Protein 4W7Z (pdb70)

Radius of gyration: 27.33 Å; Cα contacts (8 Å, |Δi|>4): 190; chains: 4; bounding box: 86×66×24 Å

Foldseek 3Di:
DVVVVVVVVVVVVVVVVVVVVVVVVVVVVVVVVVVVVVVVVVVVVVVVVVVVVVVVVCVVDVVD/DDDVVVVVVVVVVVVVVVVVVVVVVVVVVVVVVVVVVVVVVVVVVVVVVVVVVVVVVCVVDVVD/DVVVVVVVVVVVVVVVVVVVVVVVVVVVVVVVVVVVVVVVVVVVVVVVVVVVVCVPPHD/DVVVVVVVVVVVVVVVVVVVVVVVVVVVVVVVVVVVVVVVVVVVVVVVVVVVVCDVVPHD

CATH classification: 1.20.5.110

B-factor: mean 59.15, std 26.99, range [18.54, 167.17]

Solvent-accessible surface area: 15260 Å² total; per-residue (Å²): 113,157,108,107,118,77,73,34,91,58,30,34,128,86,1,63,69,2,17,102,92,5,139,51,23,10,144,115,1,46,80,6,4,49,144,0,41,89,10,0,112,65,0,63,129,9,12,88,121,8,33,161,17,7,82,79,1,34,184,89,21,99,87,2,157,160,88,126,104,45,63,14,114,57,29,25,139,97,0,64,92,6,22,103,101,8,129,55,14,5,124,102,0,26,68,5,0,48,124,0,92,97,10,7,96,76,0,94,98,1,13,82,124,7,37,158,34,4,81,88,3,30,179,92,22,96,84,1,119,105,83,12,115,61,26,38,131,96,1,46,92,12,26,98,103,8,127,75,10,4,141,104,0,17,81,15,0,46,134,0,48,103,28,0,82,82,0,85,108,3,16,75,106,8,29,154,30,1,78,86,3,21,181,91,42,32,174,179,72,95,78,9,119,63,32,41,146,99,1,57,76,6,25,98,110,9,114,64,21,6,136,76,0,25,78,6,2,49,117,0,21,82,20,1,103,92,0,71,123,14,16,60,108,7,23,130,22,0,77,96,4,25,184,88,39,32,178

GO terms:
  GO:0005515 protein binding (F, IPI)
  GO:0001649 osteoblast differentiation (P, HDA)
  GO:0016020 membrane (C, HDA)

InterPro domains:
  IPR008417 B-cell receptor-associated protein 29/31 [PTHR12701] (1-230)
  IPR040463 BAP29/BAP31, transmembrane domain [PF05529] (1-131)
  IPR041672 Bap31/Bap29 cytoplasmic coiled-coil domain [PF18035] (185-239)

Structure (mmCIF, N/CA/C/O backbone):
data_4W7Z
#
_entry.id   4W7Z
#
_cell.length_a   115.900
_cell.length_b   115.900
_cell.length_c   167.240
_cell.angle_alpha   90.00
_cell.angle_beta   90.00
_cell.angle_gamma   90.00
#
_symmetry.space_group_name_H-M   'I 41 2 2'
#
loop_
_entity.id
_entity.type
_entity.pdbx_description
1 polymer 'B-cell receptor-associated protein 29'
2 non-polymer 'SULFATE ION'
3 non-polymer 'ACETATE ION'
4 water water
#
loop_
_atom_site.group_PDB
_atom_site.id
_atom_site.type_symbol
_atom_site.label_atom_id
_atom_site.label_alt_id
_atom_site.label_comp_id
_atom_site.label_asym_id
_atom_site.label_entity_id
_atom_site.label_seq_id
_atom_site.pdbx_PDB_ins_code
_atom_site.Cartn_x
_atom_site.Cartn_y
_atom_site.Cartn_z
_atom_site.occupancy
_atom_site.B_iso_or_equiv
_atom_site.auth_seq_id
_atom_site.auth_comp_id
_atom_site.auth_asym_id
_atom_site.auth_atom_id
_atom_site.pdbx_PDB_model_num
ATOM 1 N N . SER A 1 1 ? 10.984 -59.106 -6.290 1.00 105.41 166 SER A N 1
ATOM 2 C CA . SER A 1 1 ? 10.845 -57.937 -7.145 1.00 100.91 166 SER A CA 1
ATOM 3 C C . SER A 1 1 ? 9.917 -58.230 -8.321 1.00 108.66 166 SER A C 1
ATOM 4 O O . SER A 1 1 ? 9.530 -57.322 -9.064 1.00 100.21 166 SER A O 1
ATOM 7 N N . MET A 1 2 ? 9.562 -59.500 -8.491 1.00 100.89 167 MET A N 1
ATOM 8 C CA . MET A 1 2 ? 8.418 -59.838 -9.326 1.00 98.71 167 MET A CA 1
ATOM 9 C C . MET A 1 2 ? 7.169 -59.272 -8.648 1.00 100.85 167 MET A C 1
ATOM 10 O O . 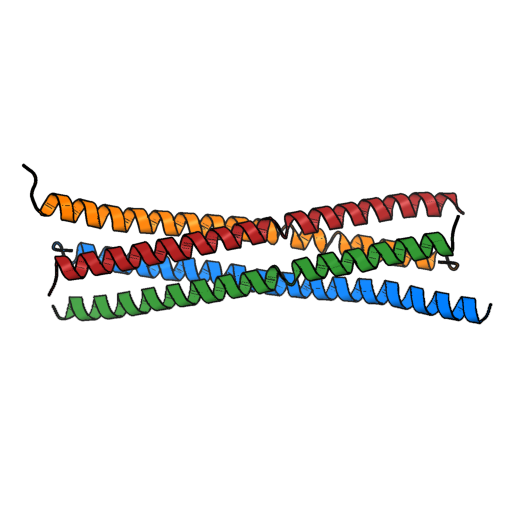MET A 1 2 ? 6.251 -58.769 -9.306 1.00 99.17 167 MET A O 1
ATOM 15 N N . ASP A 1 3 ? 7.152 -59.359 -7.319 1.00 96.46 168 ASP A N 1
ATOM 16 C CA . ASP A 1 3 ? 6.102 -58.756 -6.512 1.00 97.97 168 ASP A CA 1
ATOM 17 C C . ASP A 1 3 ? 6.035 -57.258 -6.763 1.00 88.78 168 ASP A C 1
ATOM 18 O O . ASP A 1 3 ? 4.956 -56.673 -6.780 1.00 85.03 168 ASP A O 1
ATOM 23 N N . GLU A 1 4 ? 7.196 -56.636 -6.934 1.00 89.35 169 GLU A N 1
ATOM 24 C CA . GLU A 1 4 ? 7.258 -55.206 -7.190 1.00 85.64 169 GLU A CA 1
ATOM 25 C C . GLU A 1 4 ? 6.509 -54.861 -8.470 1.00 81.96 169 GLU A C 1
ATOM 26 O O . GLU A 1 4 ? 5.713 -53.930 -8.492 1.00 82.16 169 GLU A O 1
ATOM 32 N N . GLU A 1 5 ? 6.765 -55.628 -9.526 1.00 83.55 170 GLU A N 1
ATOM 33 C CA . GLU A 1 5 ? 6.109 -55.442 -10.814 1.00 85.36 170 GLU A CA 1
ATOM 34 C C . GLU A 1 5 ? 4.615 -55.682 -10.697 1.00 80.92 170 GLU A C 1
ATOM 35 O O . GLU A 1 5 ? 3.809 -55.024 -11.352 1.00 76.10 170 GLU A O 1
ATOM 41 N N . CYS A 1 6 ? 4.273 -56.657 -9.867 1.00 81.04 171 CYS A N 1
ATOM 42 C CA . CYS A 1 6 ? 2.897 -56.988 -9.548 1.00 79.72 171 CYS A CA 1
ATOM 43 C C . CYS A 1 6 ? 2.153 -55.774 -9.005 1.00 75.48 171 CYS A C 1
ATOM 44 O O . CYS A 1 6 ? 1.167 -55.302 -9.593 1.00 72.18 171 CYS A O 1
ATOM 47 N N . VAL A 1 7 ? 2.661 -55.267 -7.887 1.00 75.94 172 VAL A N 1
ATOM 48 C CA . VAL A 1 7 ? 2.088 -54.118 -7.206 1.00 72.67 172 VAL A CA 1
ATOM 49 C C . VAL A 1 7 ? 2.058 -52.885 -8.099 1.00 71.60 172 VAL A C 1
ATOM 50 O O . VAL A 1 7 ? 1.040 -52.205 -8.180 1.00 69.66 172 VAL A O 1
ATOM 54 N N . LEU A 1 8 ? 3.163 -52.607 -8.783 1.00 71.02 173 LEU A N 1
ATOM 55 C CA . LEU A 1 8 ? 3.227 -51.424 -9.631 1.00 70.98 173 LEU A CA 1
ATOM 56 C C . LEU A 1 8 ? 2.203 -51.502 -10.766 1.00 69.98 173 LEU A C 1
ATOM 57 O O . LEU A 1 8 ? 1.512 -50.519 -11.057 1.00 60.95 173 LEU A O 1
ATOM 62 N N . GLU A 1 9 ? 2.091 -52.672 -11.390 1.00 66.41 174 GLU A N 1
ATOM 63 C CA . GLU A 1 9 ? 1.069 -52.885 -12.413 1.00 64.84 174 GLU A CA 1
ATOM 64 C C . GLU A 1 9 ? -0.343 -52.644 -11.861 1.00 62.11 174 GLU A C 1
ATOM 65 O O . GLU A 1 9 ? -1.149 -51.928 -12.473 1.00 63.68 174 GLU A O 1
ATOM 71 N N . ALA A 1 10 ? -0.642 -53.239 -10.708 1.00 63.48 175 ALA A N 1
ATOM 72 C CA . ALA A 1 10 ? -1.946 -53.037 -10.071 1.00 61.91 175 ALA A CA 1
ATOM 73 C C . ALA A 1 10 ? -2.234 -51.560 -9.775 1.00 57.63 175 ALA A C 1
ATOM 74 O O . ALA A 1 10 ? -3.345 -51.072 -10.007 1.00 59.46 175 ALA A O 1
ATOM 76 N N . GLU A 1 11 ? -1.229 -50.851 -9.267 1.00 57.91 176 GLU A N 1
ATOM 77 C CA . GLU A 1 11 ? -1.392 -49.449 -8.884 1.00 55.04 176 GLU A CA 1
ATOM 78 C C . GLU A 1 11 ? -1.634 -48.576 -10.096 1.00 52.25 176 GLU A C 1
ATOM 79 O O . GLU A 1 11 ? -2.494 -47.698 -10.067 1.00 49.48 176 GLU A O 1
ATOM 85 N N . ASN A 1 12 ? -0.871 -48.817 -11.162 1.00 53.48 177 ASN A N 1
ATOM 86 C CA . ASN A 1 12 ? -1.080 -48.075 -12.395 1.00 53.14 177 ASN A CA 1
ATOM 87 C C . ASN A 1 12 ? -2.482 -48.313 -12.950 1.00 53.81 177 ASN A C 1
ATOM 88 O O . ASN A 1 12 ? -3.199 -47.351 -13.287 1.00 51.71 177 ASN A O 1
ATOM 93 N N . LYS A 1 13 ? -2.883 -49.585 -13.015 1.00 54.68 178 LYS A N 1
ATOM 94 C CA . LYS A 1 13 ? -4.235 -49.914 -13.466 1.00 56.07 178 LYS A CA 1
ATOM 95 C C . LYS A 1 13 ? -5.277 -49.186 -12.640 1.00 49.10 178 LYS A C 1
ATOM 96 O O . LYS A 1 13 ? -6.295 -48.740 -13.168 1.00 48.77 178 LYS A O 1
ATOM 102 N N . LYS A 1 14 ? -5.031 -49.074 -11.340 1.00 48.31 179 LYS A N 1
ATOM 103 C CA . LYS A 1 14 ? -6.016 -48.459 -10.457 1.00 46.96 179 LYS A CA 1
ATOM 104 C C . LYS A 1 14 ? -6.110 -46.960 -10.709 1.00 50.13 179 LYS A C 1
ATOM 105 O O . LYS A 1 14 ? -7.200 -46.388 -10.680 1.00 48.01 179 LYS A O 1
ATOM 111 N N . LEU A 1 15 ? -4.963 -46.329 -10.957 1.00 52.31 180 LEU A N 1
ATOM 112 C CA . LEU A 1 15 ? -4.939 -44.904 -11.269 1.00 50.57 180 LEU A CA 1
ATOM 113 C C . LEU A 1 15 ? -5.705 -44.605 -12.572 1.00 44.23 180 LEU A C 1
ATOM 114 O O . LEU A 1 15 ? -6.535 -43.686 -12.634 1.00 45.14 180 LEU A O 1
ATOM 119 N N . VAL A 1 16 ? -5.414 -45.391 -13.607 1.00 42.98 181 VAL A N 1
ATOM 120 C CA . VAL A 1 16 ? -6.123 -45.287 -14.879 1.00 48.26 181 VAL A CA 1
ATOM 121 C C . VAL A 1 16 ? -7.624 -45.495 -14.673 1.00 51.93 181 VAL A C 1
ATOM 122 O O . VAL A 1 16 ? -8.452 -44.703 -15.145 1.00 50.72 181 VAL A O 1
ATOM 126 N N . GLU A 1 17 ? -7.974 -46.541 -13.928 1.00 49.53 182 GLU A N 1
ATOM 127 C CA . GLU A 1 17 ? -9.379 -46.864 -13.708 1.00 47.39 182 GLU A CA 1
ATOM 128 C C . GLU A 1 17 ? -10.120 -45.734 -13.000 1.00 46.98 182 GLU A C 1
ATOM 129 O O . GLU A 1 17 ? -11.258 -45.409 -13.353 1.00 47.46 182 GLU A O 1
ATOM 135 N N . ASP A 1 18 ? -9.483 -45.126 -12.005 1.00 45.11 183 ASP A N 1
ATOM 136 C CA . ASP A 1 18 ? -10.138 -44.028 -11.290 1.00 43.35 183 ASP A CA 1
ATOM 137 C C . ASP A 1 18 ? -10.266 -42.764 -12.129 1.00 40.51 183 ASP A C 1
ATOM 138 O O . ASP A 1 18 ? -11.227 -41.997 -11.955 1.00 38.09 183 ASP A O 1
ATOM 143 N N . GLN A 1 19 ? -9.293 -42.531 -13.014 1.00 40.24 184 GLN A N 1
ATOM 144 C CA . GLN A 1 19 ? -9.454 -41.458 -13.992 1.00 41.02 184 GLN A CA 1
ATOM 145 C C . GLN A 1 19 ? -10.709 -41.718 -14.827 1.00 40.15 184 GLN A C 1
ATOM 146 O O . GLN A 1 19 ? -11.555 -40.843 -14.980 1.00 47.67 184 GLN A O 1
ATOM 152 N N . GLU A 1 20 ? -10.820 -42.933 -15.363 1.00 43.61 185 GLU A N 1
ATOM 153 C CA . GLU A 1 20 ? -11.990 -43.321 -16.154 1.00 34.95 185 GLU A CA 1
ATOM 154 C C . GLU A 1 20 ? -13.302 -43.131 -15.385 1.00 42.72 185 GLU A C 1
ATOM 155 O O . GLU A 1 20 ? -14.286 -42.636 -15.936 1.00 40.63 185 GLU A O 1
ATOM 161 N N . LYS A 1 21 ? -13.311 -43.511 -14.108 1.00 35.05 186 LYS A N 1
ATOM 162 C CA . LYS A 1 21 ? -14.516 -43.383 -13.282 1.00 34.39 186 LYS A CA 1
ATOM 163 C C . LYS A 1 21 ? -14.913 -41.923 -13.093 1.00 34.02 186 LYS A C 1
ATOM 164 O O . LYS A 1 21 ? -16.096 -41.581 -13.119 1.00 37.06 186 LYS A O 1
ATOM 170 N N . LEU A 1 22 ? -13.922 -41.064 -12.888 1.00 35.13 187 LEU A N 1
ATOM 171 C CA . LEU A 1 22 ? -14.206 -39.644 -12.790 1.00 31.41 187 LEU A CA 1
ATOM 172 C C . LEU A 1 22 ? -14.759 -39.090 -14.130 1.00 31.53 187 LEU A C 1
ATOM 173 O O . LEU A 1 22 ? -15.692 -38.301 -14.134 1.00 32.47 187 LEU A O 1
ATOM 178 N N . LYS A 1 23 ? -14.169 -39.499 -15.253 1.00 30.21 188 LYS A N 1
ATOM 179 C CA . LYS A 1 23 ? -14.665 -39.123 -16.586 1.00 30.37 188 LYS A CA 1
ATOM 180 C C . LYS A 1 23 ? -16.159 -39.478 -16.751 1.00 36.70 188 LYS A C 1
ATOM 181 O O . LYS A 1 23 ? -17.002 -38.630 -17.140 1.00 37.61 188 LYS A O 1
ATOM 187 N N . THR A 1 24 ? -16.485 -40.730 -16.427 1.00 40.24 189 THR A N 1
ATOM 188 C CA . THR A 1 24 ? -17.868 -41.213 -16.478 1.00 38.86 189 THR A CA 1
ATOM 189 C C . THR A 1 24 ? -18.766 -40.351 -15.579 1.00 37.06 189 THR A C 1
ATOM 190 O O . THR A 1 24 ? -19.852 -39.902 -15.982 1.00 38.15 189 THR A O 1
ATOM 194 N N . GLU A 1 25 ? -18.298 -40.094 -14.364 1.00 35.39 190 GLU A N 1
ATOM 195 C CA . GLU A 1 25 ? -19.093 -39.326 -13.414 1.00 32.81 190 GLU A CA 1
ATOM 196 C C . GLU A 1 25 ? -19.343 -37.923 -13.945 1.00 28.60 190 GLU A C 1
ATOM 197 O O . GLU A 1 25 ? -20.404 -37.367 -13.745 1.00 33.69 190 GLU A O 1
ATOM 203 N N . LEU A 1 26 ? -18.364 -37.348 -14.625 1.00 30.57 191 LEU A N 1
ATOM 204 C CA . LEU A 1 26 ? -18.519 -35.996 -15.132 1.00 34.23 191 LEU A CA 1
ATOM 205 C C . LEU A 1 26 ? -19.615 -35.982 -16.197 1.00 35.90 191 LEU A C 1
ATOM 206 O O . LEU A 1 26 ? -20.484 -35.095 -16.196 1.00 34.28 191 LEU A O 1
ATOM 211 N N . ARG A 1 27 ? -19.560 -36.958 -17.103 1.00 29.15 192 ARG A N 1
ATOM 212 C CA . ARG A 1 27 ? -20.563 -37.037 -18.167 1.00 34.39 192 ARG A CA 1
ATOM 213 C C . ARG A 1 27 ? -21.965 -37.153 -17.560 1.00 34.15 192 ARG A C 1
ATOM 214 O O . ARG A 1 27 ? -22.882 -36.382 -17.899 1.00 31.28 192 ARG A O 1
ATOM 222 N N . LYS A 1 28 ? -22.116 -38.076 -16.615 1.00 33.92 193 LYS A N 1
ATOM 223 C CA . LYS A 1 28 ? -23.418 -38.283 -15.979 1.00 32.96 193 LYS A CA 1
ATOM 224 C C . LYS A 1 28 ? -23.899 -37.090 -15.155 1.00 32.66 193 LYS A C 1
ATOM 225 O O . LYS A 1 28 ? -25.100 -36.829 -15.065 1.00 32.46 193 LYS A O 1
ATOM 231 N N . THR A 1 29 ? -22.962 -36.391 -14.528 1.00 32.68 194 THR A N 1
ATOM 232 C CA . THR A 1 29 ? -23.287 -35.231 -13.708 1.00 31.69 194 THR A CA 1
ATOM 233 C C . THR A 1 29 ? -23.861 -34.169 -14.634 1.00 34.70 194 THR A C 1
ATOM 234 O O . THR A 1 29 ? -24.890 -33.559 -14.343 1.00 35.03 194 THR A O 1
ATOM 238 N N . SER A 1 30 ? -23.184 -33.949 -15.758 1.00 34.15 195 SER A N 1
ATOM 239 C CA . SER A 1 30 ? -23.680 -32.988 -16.733 1.00 31.71 195 SER A CA 1
ATOM 240 C C . SER A 1 30 ? -25.085 -33.377 -17.232 1.00 30.19 195 SER A C 1
ATOM 241 O O . SER A 1 30 ? -25.972 -32.516 -17.314 1.00 29.15 195 SER A O 1
ATOM 244 N N . ASP A 1 31 ? -25.301 -34.670 -17.517 1.00 28.57 196 ASP A N 1
ATOM 245 C CA . ASP A 1 31 ? -26.644 -35.132 -17.878 1.00 29.90 196 ASP A CA 1
ATOM 246 C C . ASP A 1 31 ? -27.695 -34.741 -16.821 1.00 30.99 196 ASP A C 1
ATOM 247 O O . ASP A 1 31 ? -28.783 -34.225 -17.141 1.00 30.95 196 ASP A O 1
ATOM 252 N N . ALA A 1 32 ? -27.354 -34.966 -15.557 1.00 30.25 197 ALA A N 1
ATOM 253 C CA . ALA A 1 32 ? -28.309 -34.769 -14.454 1.00 28.97 197 ALA A CA 1
ATOM 254 C C . ALA A 1 32 ? -28.638 -33.284 -14.305 1.00 22.46 197 ALA A C 1
ATOM 255 O O . ALA A 1 32 ? -29.790 -32.866 -14.065 1.00 27.47 197 ALA A O 1
ATOM 257 N N . LEU A 1 33 ? -27.604 -32.480 -14.484 1.00 23.04 198 LEU A N 1
ATOM 258 C CA . LEU A 1 33 ? -27.751 -31.043 -14.412 1.00 27.88 198 LEU A CA 1
ATOM 259 C C . LEU A 1 33 ? -28.627 -30.509 -15.556 1.00 30.19 198 LEU A C 1
ATOM 260 O O . LEU A 1 33 ? -29.477 -29.644 -15.333 1.00 27.43 198 LEU A O 1
ATOM 265 N N . SER A 1 34 ? -28.428 -31.024 -16.772 1.00 21.41 199 SER A N 1
ATOM 266 C CA . SER A 1 34 ? -29.274 -30.611 -17.889 1.00 24.21 199 SER A CA 1
ATOM 267 C C . SER A 1 34 ? -30.730 -30.956 -17.589 1.00 23.25 199 SER A C 1
ATOM 268 O O . SER A 1 34 ? -31.631 -30.182 -17.917 1.00 27.47 199 SER A O 1
ATOM 271 N N . LYS A 1 35 ? -30.965 -32.125 -16.990 1.00 27.19 200 LYS A N 1
ATOM 272 C CA . LYS A 1 35 ? -32.345 -32.477 -16.621 1.00 25.10 200 LYS A CA 1
ATOM 273 C C . LYS A 1 35 ? -32.937 -31.406 -15.705 1.00 28.16 200 LYS A C 1
ATOM 274 O O . LYS A 1 35 ? -34.064 -30.936 -15.919 1.00 25.22 200 LYS A O 1
ATOM 280 N N . ALA A 1 36 ? -32.184 -31.039 -14.671 1.00 26.90 201 ALA A N 1
ATOM 281 C CA . ALA A 1 36 ? -32.678 -30.026 -13.724 1.00 26.50 201 ALA A CA 1
ATOM 282 C C . ALA A 1 36 ? -32.924 -28.663 -14.383 1.00 24.14 201 ALA A C 1
ATOM 283 O O . ALA A 1 36 ? -33.907 -27.970 -14.073 1.00 28.11 201 ALA A O 1
ATOM 285 N N . GLN A 1 37 ? -32.042 -28.289 -15.309 1.00 24.56 202 GLN A N 1
ATOM 286 C CA . GLN A 1 37 ? -32.201 -27.024 -16.016 1.00 29.21 202 GLN A CA 1
ATOM 287 C C . GLN A 1 37 ? -33.484 -27.032 -16.817 1.00 24.96 202 GLN A C 1
ATOM 288 O O . GLN A 1 37 ? -34.216 -26.043 -16.870 1.00 27.50 202 GLN A O 1
ATOM 294 N N . ASN A 1 38 ? -33.779 -28.169 -17.435 1.00 28.52 203 ASN A N 1
ATOM 295 C CA . ASN A 1 38 ? -35.017 -28.244 -18.191 1.00 27.52 203 ASN A CA 1
ATOM 296 C C . ASN A 1 38 ? -36.257 -28.281 -17.270 1.00 30.80 203 ASN A C 1
ATOM 297 O O . ASN A 1 38 ? -37.293 -27.739 -17.614 1.00 31.01 203 ASN A O 1
ATOM 302 N N . ASP A 1 39 ? -36.131 -28.904 -16.099 1.00 26.97 204 ASP A N 1
ATOM 303 C CA . ASP A 1 39 ? -37.206 -28.884 -15.097 1.00 30.20 204 ASP A CA 1
ATOM 304 C C . ASP A 1 39 ? -37.551 -27.443 -14.707 1.00 23.79 204 ASP A C 1
ATOM 305 O O . ASP A 1 39 ? -38.723 -27.081 -14.590 1.00 31.00 204 ASP A O 1
ATOM 310 N N . VAL A 1 40 ? -36.519 -26.617 -14.555 1.00 27.56 205 VAL A N 1
ATOM 311 C CA . VAL A 1 40 ? -36.730 -25.204 -14.248 1.00 25.80 205 VAL A CA 1
ATOM 312 C C . VAL A 1 40 ? -37.385 -24.449 -15.410 1.00 29.28 205 VAL A C 1
ATOM 313 O O . VAL A 1 40 ? -38.302 -23.640 -15.204 1.00 31.96 205 VAL A O 1
ATOM 317 N N . MET A 1 41 ? -36.939 -24.721 -16.632 1.00 26.22 206 MET A N 1
ATOM 318 C CA . MET A 1 41 ? -37.624 -24.167 -17.808 1.00 28.75 206 MET A CA 1
ATOM 319 C C . MET A 1 41 ? -39.115 -24.569 -17.858 1.00 27.51 206 MET A C 1
ATOM 320 O O . MET A 1 41 ? -40.005 -23.774 -18.189 1.00 29.60 206 MET A O 1
ATOM 325 N N . GLU A 1 42 ? -39.394 -25.815 -17.505 1.00 30.05 207 GLU A N 1
ATOM 326 C CA . GLU A 1 42 ? -40.778 -26.278 -17.490 1.00 29.78 207 GLU A CA 1
ATOM 327 C C . GLU A 1 42 ? -41.586 -25.502 -16.460 1.00 25.72 207 GLU A C 1
ATOM 328 O O . GLU A 1 42 ? -42.726 -25.117 -16.712 1.00 29.88 207 GLU A O 1
ATOM 334 N N . MET A 1 43 ? -40.981 -25.241 -15.305 1.00 25.25 208 MET A N 1
ATOM 335 C CA . MET A 1 43 ? -41.702 -24.471 -14.285 1.00 31.57 208 MET A CA 1
ATOM 336 C C . MET A 1 43 ? -41.932 -23.022 -14.695 1.00 28.93 208 MET A C 1
ATOM 337 O O . MET A 1 43 ? -42.948 -22.419 -14.320 1.00 34.26 208 MET A O 1
ATOM 342 N N . LYS A 1 44 ? -41.005 -22.452 -15.459 1.00 31.45 209 LYS A N 1
ATOM 343 C CA . LYS A 1 44 ? -41.225 -21.092 -15.957 1.00 32.84 209 LYS A CA 1
ATOM 344 C C . LYS A 1 44 ? -42.451 -21.080 -16.821 1.00 31.79 209 LYS A C 1
ATOM 345 O O . LYS A 1 44 ? -43.338 -20.228 -16.669 1.00 36.00 209 LYS A O 1
ATOM 351 N N . MET A 1 45 ? -42.513 -22.057 -17.719 1.00 30.39 210 MET A N 1
ATOM 352 C CA . MET A 1 45 ? -43.627 -22.102 -18.647 1.00 32.09 210 MET A CA 1
ATOM 353 C C . MET A 1 45 ? -44.945 -22.335 -17.902 1.00 28.96 210 MET A C 1
ATOM 354 O O . MET A 1 45 ? -45.956 -21.708 -18.184 1.00 31.67 210 MET A O 1
ATOM 359 N N . GLN A 1 46 ? -44.911 -23.243 -16.933 1.00 32.00 211 GLN A N 1
ATOM 360 C CA . GLN A 1 46 ? -46.109 -23.622 -16.194 1.00 35.60 211 GLN A CA 1
ATOM 361 C C . GLN A 1 46 ? -46.633 -22.442 -15.367 1.00 30.31 211 GLN A C 1
ATOM 362 O O . GLN A 1 46 ? -47.827 -22.198 -15.309 1.00 34.62 211 GLN A O 1
ATOM 368 N N . SER A 1 47 ? -45.720 -21.705 -14.744 1.00 35.46 212 SER A N 1
ATOM 369 C CA . SER A 1 47 ? -46.107 -20.574 -13.920 1.00 31.71 212 SER A CA 1
ATOM 370 C C . SER A 1 47 ? -46.546 -19.381 -14.767 1.00 40.54 212 SER A C 1
ATOM 371 O O . SER A 1 47 ? -47.392 -18.606 -14.339 1.00 45.54 212 SER A O 1
ATOM 374 N N . GLU A 1 48 ? -46.001 -19.244 -15.974 1.00 35.17 213 GLU A N 1
ATOM 375 C CA . GLU A 1 48 ? -46.552 -18.266 -16.929 1.00 43.75 213 GLU A CA 1
ATOM 376 C C . GLU A 1 48 ? -47.981 -18.625 -17.387 1.00 40.34 213 GLU A C 1
ATOM 377 O O . GLU A 1 48 ? -48.845 -17.747 -17.567 1.00 38.54 213 GLU A O 1
ATOM 383 N N . ARG A 1 49 ? -48.235 -19.916 -17.565 1.00 34.76 214 ARG A N 1
ATOM 384 C CA . ARG A 1 49 ? -49.600 -20.363 -17.837 1.00 38.92 214 ARG A CA 1
ATOM 385 C C . ARG A 1 49 ? -50.521 -20.030 -16.633 1.00 39.00 214 ARG A C 1
ATOM 386 O O . ARG A 1 49 ? -51.635 -19.537 -16.801 1.00 42.48 214 ARG A O 1
ATOM 394 N N . LEU A 1 50 ? -50.040 -20.296 -15.419 1.00 37.55 215 LEU A N 1
ATOM 395 C CA . LEU A 1 50 ? -50.794 -19.934 -14.216 1.00 42.49 215 LEU A CA 1
ATOM 396 C C . LEU A 1 50 ? -51.058 -18.430 -14.119 1.00 34.80 215 LEU A C 1
ATOM 397 O O . LEU A 1 50 ? -52.161 -18.022 -13.783 1.00 39.19 215 LEU A O 1
ATOM 402 N N . SER A 1 51 ? -50.056 -17.611 -14.427 1.00 41.96 216 SER A N 1
ATOM 403 C CA . SER A 1 51 ? -50.231 -16.161 -14.425 1.00 42.14 216 SER A CA 1
ATOM 404 C C . SER A 1 51 ? -51.291 -15.735 -15.417 1.00 47.73 216 SER A C 1
ATOM 405 O O . SER A 1 51 ? -52.142 -14.912 -15.087 1.00 56.86 216 SER A O 1
ATOM 408 N N . LYS A 1 52 ? -51.261 -16.289 -16.629 1.00 51.85 217 LYS A N 1
ATOM 409 C CA . LYS A 1 52 ? -52.321 -15.963 -17.592 1.00 48.42 217 LYS A CA 1
ATOM 410 C C . LYS A 1 52 ? -53.699 -16.363 -17.064 1.00 48.91 217 LYS A C 1
ATOM 411 O O . LYS A 1 52 ? -54.677 -15.626 -17.224 1.00 47.93 217 LYS A O 1
ATOM 417 N N . GLU A 1 53 ? -53.787 -17.523 -16.418 1.00 49.50 218 GLU A N 1
ATOM 418 C CA . GLU A 1 53 ? -55.079 -17.934 -15.869 1.00 47.63 218 GLU A CA 1
ATOM 419 C C . GLU A 1 53 ? -55.551 -17.031 -14.703 1.00 48.37 218 GLU A C 1
ATOM 420 O O . GLU A 1 53 ? -56.736 -16.719 -14.606 1.00 53.11 218 GLU A O 1
ATOM 426 N N . TYR A 1 54 ? -54.623 -16.594 -13.849 1.00 48.67 219 TYR A N 1
ATOM 427 C CA . TYR A 1 54 ? -54.946 -15.677 -12.749 1.00 48.49 219 TYR A CA 1
ATOM 428 C C . TYR A 1 54 ? -55.406 -14.328 -13.297 1.00 49.96 219 TYR A C 1
ATOM 429 O O . TYR A 1 54 ? -56.401 -13.768 -12.838 1.00 53.77 219 TYR A O 1
ATOM 438 N N . ASP A 1 55 ? -54.654 -13.795 -14.258 1.00 54.47 220 ASP A N 1
ATOM 439 C CA . ASP A 1 55 ? -55.007 -12.532 -14.902 1.00 58.98 220 ASP A CA 1
ATOM 440 C C . ASP A 1 55 ? -56.396 -12.618 -15.471 1.00 59.56 220 ASP A C 1
ATOM 441 O O . ASP A 1 55 ? -57.235 -11.760 -15.202 1.00 62.01 220 ASP A O 1
ATOM 446 N N . GLN A 1 56 ? -56.636 -13.666 -16.252 1.00 63.50 221 GLN A N 1
ATOM 447 C CA . GLN A 1 56 ? -57.933 -13.844 -16.896 1.00 66.75 221 GLN A CA 1
ATOM 448 C C . GLN A 1 56 ? -59.032 -13.935 -15.848 1.00 64.84 221 GLN A C 1
ATOM 449 O O . GLN A 1 56 ? -60.105 -13.361 -16.004 1.00 67.13 221 GLN A O 1
ATOM 455 N N . LEU A 1 57 ? -58.744 -14.646 -14.765 1.00 64.33 222 LEU A N 1
ATOM 456 C CA . LEU A 1 57 ? -59.730 -14.852 -13.718 1.00 67.51 222 LEU A CA 1
ATOM 457 C C . LEU A 1 57 ? -60.114 -13.531 -13.049 1.00 65.89 222 LEU A C 1
ATOM 458 O O . LEU A 1 57 ? -61.296 -13.242 -12.873 1.00 67.48 222 LEU A O 1
ATOM 463 N N . LEU A 1 58 ? -59.115 -12.727 -12.690 1.00 66.46 223 LEU A N 1
ATOM 464 C CA . LEU A 1 58 ? -59.375 -11.461 -12.009 1.00 67.01 223 LEU A CA 1
ATOM 465 C C . LEU A 1 58 ? -60.001 -10.444 -12.952 1.00 75.00 223 LEU A C 1
ATOM 466 O O . LEU A 1 58 ? -60.769 -9.585 -12.527 1.00 80.16 223 LEU A O 1
ATOM 471 N N . LYS A 1 59 ? -59.670 -10.550 -14.234 1.00 75.86 224 LYS A N 1
ATOM 472 C CA . LYS A 1 59 ? -60.228 -9.655 -15.245 1.00 74.92 224 LYS A CA 1
ATOM 473 C C . LYS A 1 59 ? -61.703 -9.949 -15.502 1.00 74.95 224 LYS A C 1
ATOM 474 O O . LYS A 1 59 ? -62.513 -9.026 -15.643 1.00 75.67 224 LYS A O 1
ATOM 480 N N . GLU A 1 60 ? -62.060 -11.228 -15.555 1.00 73.19 225 GLU A N 1
ATOM 481 C CA . GLU A 1 60 ? -63.454 -11.589 -15.832 1.00 76.77 225 GLU A CA 1
ATOM 482 C C . GLU A 1 60 ? -64.369 -11.479 -14.614 1.00 76.55 225 GLU A C 1
ATOM 483 O O . GLU A 1 60 ? -65.576 -11.316 -14.750 1.00 77.83 225 GLU A O 1
ATOM 489 N N . HIS A 1 61 ? -63.798 -11.587 -13.423 1.00 82.72 226 HIS A N 1
ATOM 490 C CA . HIS A 1 61 ? -64.610 -11.612 -12.216 1.00 82.08 226 HIS A CA 1
ATOM 491 C C . HIS A 1 61 ? -64.164 -10.522 -11.257 1.00 79.18 226 HIS A C 1
ATOM 492 O O . HIS A 1 61 ? -63.255 -10.717 -10.446 1.00 79.32 226 HIS A O 1
ATOM 499 N N . SER A 1 62 ? -64.819 -9.371 -11.370 1.00 75.87 227 SER A N 1
ATOM 500 C CA . SER A 1 62 ? -64.484 -8.190 -10.586 1.00 80.37 227 SER A CA 1
ATOM 501 C C . SER A 1 62 ? -64.608 -8.435 -9.083 1.00 82.63 227 SER A C 1
ATOM 502 O O . SER A 1 62 ? -63.939 -7.776 -8.285 1.00 81.09 227 SER A O 1
ATOM 505 N N . GLU A 1 63 ? -65.449 -9.394 -8.703 1.00 81.51 228 GLU A N 1
ATOM 506 C CA . GLU A 1 63 ? -65.608 -9.744 -7.295 1.00 83.10 228 GLU A CA 1
ATOM 507 C C . GLU A 1 63 ? -64.429 -10.560 -6.741 1.00 83.42 228 GLU A C 1
ATOM 508 O O . GLU A 1 63 ? -64.357 -10.802 -5.543 1.00 83.12 228 GLU A O 1
ATOM 514 N N . LEU A 1 64 ? -63.503 -10.976 -7.602 1.00 77.61 229 LEU A N 1
ATOM 515 C CA . LEU A 1 64 ? -62.330 -11.713 -7.135 1.00 76.61 229 LEU A CA 1
ATOM 516 C C . LEU A 1 64 ? -61.087 -10.823 -7.067 1.00 76.84 229 LEU A C 1
ATOM 517 O O . LEU A 1 64 ? -60.046 -11.214 -6.529 1.00 69.78 229 LEU A O 1
ATOM 523 N N . SER B 1 1 ? -63.173 6.783 2.498 1.00 103.35 166 SER B N 1
ATOM 524 C CA . SER B 1 1 ? -63.847 5.856 3.401 1.00 103.53 166 SER B CA 1
ATOM 525 C C . SER B 1 1 ? -63.617 4.404 2.982 1.00 100.32 166 SER B C 1
ATOM 526 O O . SER B 1 1 ? -64.126 3.969 1.951 1.00 99.23 166 SER B O 1
ATOM 529 N N . MET B 1 2 ? -62.850 3.664 3.783 1.00 99.88 167 MET B N 1
ATOM 530 C CA . MET B 1 2 ? -62.525 2.267 3.483 1.00 98.96 167 MET B CA 1
ATOM 531 C C . MET B 1 2 ? -63.779 1.419 3.330 1.00 91.95 167 MET B C 1
ATOM 532 O O . MET B 1 2 ? -64.725 1.563 4.098 1.00 95.68 167 MET B O 1
ATOM 537 N N . ASP B 1 3 ? -63.776 0.524 2.351 1.00 88.00 168 ASP B N 1
ATOM 538 C CA . ASP B 1 3 ? -64.811 -0.502 2.244 1.00 96.31 168 ASP B CA 1
ATOM 539 C C . ASP B 1 3 ? -64.176 -1.855 1.893 1.00 83.28 168 ASP B C 1
ATOM 540 O O . ASP B 1 3 ? -62.954 -1.974 1.887 1.00 80.63 168 ASP B O 1
ATOM 545 N N . GLU B 1 4 ? -64.999 -2.863 1.602 1.00 86.67 169 GLU B N 1
ATOM 546 C CA . GLU B 1 4 ? -64.491 -4.192 1.230 1.00 85.92 169 GLU B CA 1
ATOM 547 C C . GLU B 1 4 ? -63.682 -4.166 -0.066 1.00 80.49 169 GLU B C 1
ATOM 548 O O . GLU B 1 4 ? -62.812 -5.012 -0.294 1.00 78.21 169 GLU B O 1
ATOM 554 N N . GLU B 1 5 ? -63.976 -3.190 -0.914 1.00 76.04 170 GLU B N 1
ATOM 555 C CA . GLU B 1 5 ? -63.241 -3.013 -2.156 1.00 77.38 170 GLU B CA 1
ATOM 556 C C . GLU B 1 5 ? -61.756 -2.793 -1.876 1.00 75.15 170 GLU B C 1
ATOM 557 O O . GLU B 1 5 ? -60.903 -3.312 -2.589 1.00 78.87 170 GLU B O 1
ATOM 563 N N . CYS B 1 6 ? -61.450 -2.038 -0.827 1.00 73.18 171 CYS B N 1
ATOM 564 C CA . CYS B 1 6 ? -60.065 -1.810 -0.426 1.00 72.82 171 CYS B CA 1
ATOM 565 C C . CYS B 1 6 ? -59.321 -3.113 -0.134 1.00 70.94 171 CYS B C 1
ATOM 566 O O . CYS B 1 6 ? -58.209 -3.324 -0.633 1.00 70.00 171 CYS B O 1
ATOM 569 N N . VAL B 1 7 ? -59.938 -3.980 0.668 1.00 69.40 172 VAL B N 1
ATOM 570 C CA . VAL B 1 7 ? -59.306 -5.241 1.051 1.00 66.93 172 VAL B CA 1
ATOM 571 C C . VAL B 1 7 ? -59.210 -6.195 -0.140 1.00 67.39 172 VAL B C 1
ATOM 572 O O . VAL B 1 7 ? -58.211 -6.885 -0.304 1.00 66.36 172 VAL B O 1
ATOM 576 N N . LEU B 1 8 ? -60.237 -6.195 -0.984 1.00 73.66 173 LEU B N 1
ATOM 577 C CA . LEU B 1 8 ? -60.230 -6.968 -2.223 1.00 70.75 173 LEU B CA 1
ATOM 578 C C . LEU B 1 8 ? -59.041 -6.569 -3.106 1.00 69.58 173 LEU 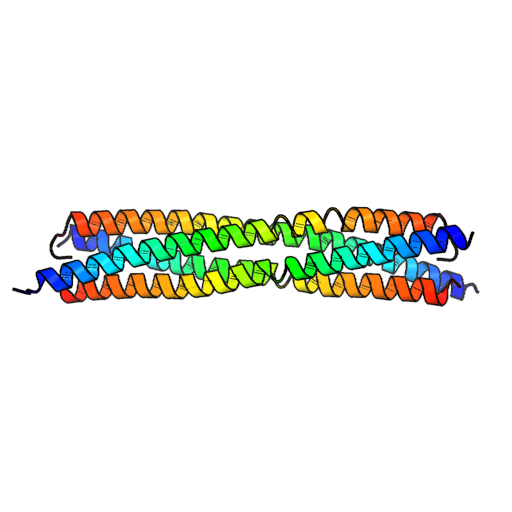B C 1
ATOM 579 O O . LEU B 1 8 ? -58.263 -7.422 -3.560 1.00 75.05 173 LEU B O 1
ATOM 584 N N . GLU B 1 9 ? -58.904 -5.267 -3.333 1.00 68.17 174 GLU B N 1
ATOM 585 C CA . GLU B 1 9 ? -57.770 -4.712 -4.064 1.00 69.88 174 GLU B CA 1
ATOM 586 C C . GLU B 1 9 ? -56.435 -5.118 -3.446 1.00 64.92 174 GLU B C 1
ATOM 587 O O . GLU B 1 9 ? -55.493 -5.479 -4.163 1.00 60.68 174 GLU B O 1
ATOM 593 N N . ALA B 1 10 ? -56.349 -5.055 -2.118 1.00 63.67 175 ALA B N 1
ATOM 594 C CA . ALA B 1 10 ? -55.116 -5.456 -1.435 1.00 62.17 175 ALA B CA 1
ATOM 595 C C . ALA B 1 10 ? -54.770 -6.931 -1.675 1.00 58.98 175 ALA B C 1
ATOM 596 O O . ALA B 1 10 ? -53.594 -7.301 -1.896 1.00 61.24 175 ALA B O 1
ATOM 598 N N . GLU B 1 11 ? -55.799 -7.772 -1.643 1.00 57.86 176 GLU B N 1
ATOM 599 C CA . GLU B 1 11 ? -55.628 -9.209 -1.872 1.00 55.69 176 GLU B CA 1
ATOM 600 C C . GLU B 1 11 ? -55.175 -9.519 -3.312 1.00 58.33 176 GLU B C 1
ATOM 601 O O . GLU B 1 11 ? -54.269 -10.347 -3.536 1.00 54.46 176 GLU B O 1
ATOM 607 N N . ASN B 1 12 ? -55.797 -8.851 -4.284 1.00 52.95 177 ASN B N 1
ATOM 608 C CA . ASN B 1 12 ? -55.391 -9.034 -5.680 1.00 52.41 177 ASN B CA 1
ATOM 609 C C . ASN B 1 12 ? -53.944 -8.593 -5.870 1.00 50.40 177 ASN B C 1
ATOM 610 O O . ASN B 1 12 ? -53.127 -9.311 -6.467 1.00 52.46 177 ASN B O 1
ATOM 615 N N . LYS B 1 13 ? -53.632 -7.409 -5.345 1.00 57.41 178 LYS B N 1
ATOM 616 C CA . LYS B 1 13 ? -52.273 -6.875 -5.414 1.00 60.69 178 LYS B CA 1
ATOM 617 C C . LYS B 1 13 ? -51.259 -7.863 -4.834 1.00 58.50 178 LYS B C 1
ATOM 618 O O . LYS B 1 13 ? -50.174 -8.056 -5.390 1.00 58.13 178 LYS B O 1
ATOM 624 N N . LYS B 1 14 ? -51.618 -8.495 -3.720 1.00 48.64 179 LYS B N 1
ATOM 625 C CA . LYS B 1 14 ? -50.735 -9.480 -3.110 1.00 51.66 179 LYS B CA 1
ATOM 626 C C . LYS B 1 14 ? -50.554 -10.690 -4.020 1.00 52.52 179 LYS B C 1
ATOM 627 O O . LYS B 1 14 ? -49.454 -11.235 -4.129 1.00 46.81 179 LYS B O 1
ATOM 633 N N . LEU B 1 15 ? -51.637 -11.115 -4.665 1.00 53.58 180 LEU B N 1
ATOM 634 C CA . LEU B 1 15 ? -51.558 -12.235 -5.601 1.00 53.13 180 LEU B CA 1
ATOM 635 C C . LEU B 1 15 ? -50.584 -11.948 -6.765 1.00 48.63 180 LEU B C 1
ATOM 636 O O . LEU B 1 15 ? -49.722 -12.784 -7.122 1.00 50.98 180 LEU B O 1
ATOM 641 N N . VAL B 1 16 ? -50.715 -10.751 -7.334 1.00 45.97 181 VAL B N 1
ATOM 642 C CA . VAL B 1 16 ? -49.860 -10.317 -8.444 1.00 51.58 181 VAL B CA 1
ATOM 643 C C . VAL B 1 16 ? -48.398 -10.240 -7.994 1.00 56.35 181 VAL B C 1
ATOM 644 O O . VAL B 1 16 ? -47.476 -10.755 -8.659 1.00 60.56 181 VAL B O 1
ATOM 648 N N . GLU B 1 17 ? -48.198 -9.620 -6.836 1.00 54.18 182 GLU B N 1
ATOM 649 C CA . GLU B 1 17 ? -46.863 -9.417 -6.292 1.00 55.90 182 GLU B CA 1
ATOM 650 C C . GLU B 1 17 ? -46.176 -10.754 -6.018 1.00 49.50 182 GLU B C 1
ATOM 651 O O . GLU B 1 17 ? -44.978 -10.929 -6.286 1.00 47.72 182 GLU B O 1
ATOM 657 N N . ASP B 1 18 ? -46.936 -11.714 -5.507 1.00 38.87 183 ASP B N 1
ATOM 658 C CA . ASP B 1 18 ? -46.357 -13.026 -5.257 1.00 37.69 183 ASP B CA 1
ATOM 659 C C . ASP B 1 18 ? -46.062 -13.785 -6.556 1.00 37.25 183 ASP B C 1
ATOM 660 O O . ASP B 1 18 ? -45.091 -14.549 -6.619 1.00 36.06 183 ASP B O 1
ATOM 665 N N . GLN B 1 19 ? -46.881 -13.577 -7.590 1.00 34.47 184 GLN B N 1
ATOM 666 C CA . GLN B 1 19 ? -46.514 -14.141 -8.895 1.00 42.43 184 GLN B CA 1
ATOM 667 C C . GLN B 1 19 ? -45.155 -13.586 -9.337 1.00 36.26 184 GLN B C 1
ATOM 668 O O . GLN B 1 19 ? -44.266 -14.334 -9.746 1.00 38.74 184 GLN B O 1
ATOM 674 N N . GLU B 1 20 ? -45.005 -12.265 -9.236 1.00 45.85 185 GLU B N 1
ATOM 675 C CA . GLU B 1 20 ? -43.744 -11.612 -9.591 1.00 45.12 185 GLU B CA 1
ATOM 676 C C . GLU B 1 20 ? -42.562 -12.185 -8.815 1.00 44.03 185 GLU B C 1
ATOM 677 O O . GLU B 1 20 ? -41.489 -12.468 -9.387 1.00 42.89 185 GLU B O 1
ATOM 683 N N . LYS B 1 21 ? -42.760 -12.382 -7.514 1.00 40.99 186 LYS B N 1
ATOM 684 C CA . LYS B 1 21 ? -41.697 -12.965 -6.712 1.00 41.69 186 LYS B CA 1
ATOM 685 C C . LYS B 1 21 ? -41.345 -14.371 -7.188 1.00 41.44 186 LYS B C 1
ATOM 686 O O . LYS B 1 21 ? -40.169 -14.714 -7.254 1.00 42.06 186 LYS B O 1
ATOM 692 N N . LEU B 1 22 ? -42.354 -15.181 -7.518 1.00 39.45 187 LEU B N 1
ATOM 693 C CA . LEU B 1 22 ? -42.068 -16.531 -8.008 1.00 36.72 187 LEU B CA 1
ATOM 694 C C . LEU B 1 22 ? -41.281 -16.491 -9.333 1.00 31.94 187 LEU B C 1
ATOM 695 O O . LEU B 1 22 ? -40.393 -17.320 -9.573 1.00 32.72 187 LEU B O 1
ATOM 700 N N . LYS B 1 23 ? -41.603 -15.521 -10.178 1.00 35.36 188 LYS B N 1
ATOM 701 C CA . LYS B 1 23 ? -40.890 -15.357 -11.456 1.00 40.20 188 LYS B CA 1
ATOM 702 C C . LYS B 1 23 ? -39.418 -15.062 -11.187 1.00 36.59 188 LYS B C 1
ATOM 703 O O . LYS B 1 23 ? -38.499 -15.693 -11.753 1.00 38.18 188 LYS B O 1
ATOM 709 N N . THR B 1 24 ? -39.200 -14.108 -10.289 1.00 37.63 189 THR B N 1
ATOM 710 C CA . THR B 1 24 ? -37.852 -13.751 -9.876 1.00 41.12 189 THR B CA 1
ATOM 711 C C . THR B 1 24 ? -37.066 -14.948 -9.315 1.00 41.50 189 THR B C 1
ATOM 712 O O . THR B 1 24 ? -35.906 -15.181 -9.691 1.00 38.75 189 THR B O 1
ATOM 716 N N . GLU B 1 25 ? -37.700 -15.706 -8.424 1.00 34.04 190 GLU B N 1
ATOM 717 C CA . GLU B 1 25 ? -37.068 -16.885 -7.840 1.00 31.33 190 GLU B CA 1
ATOM 718 C C . GLU B 1 25 ? -36.700 -17.915 -8.927 1.00 37.58 190 GLU B C 1
ATOM 719 O O . GLU B 1 25 ? -35.634 -18.577 -8.862 1.00 33.12 190 GLU B O 1
ATOM 725 N N . LEU B 1 26 ? -37.568 -18.034 -9.935 1.00 34.16 191 LEU B N 1
ATOM 726 C CA . LEU B 1 26 ? -37.309 -18.976 -11.033 1.00 37.26 191 LEU B CA 1
ATOM 727 C C . LEU B 1 26 ? -36.050 -18.544 -11.773 1.00 34.64 191 LEU B C 1
ATOM 728 O O . LEU B 1 26 ? -35.168 -19.370 -12.080 1.00 37.76 191 LEU B O 1
ATOM 733 N N . ARG B 1 27 ? -35.963 -17.239 -12.039 1.00 35.95 192 ARG B N 1
ATOM 734 C CA . ARG B 1 27 ? -34.794 -16.713 -12.748 1.00 38.51 192 ARG B CA 1
ATOM 735 C C . ARG B 1 27 ? -33.501 -16.876 -11.935 1.00 38.07 192 ARG B C 1
ATOM 736 O O . ARG B 1 27 ? -32.465 -17.220 -12.481 1.00 39.29 192 ARG B O 1
ATOM 744 N N . LYS B 1 28 ? -33.560 -16.654 -10.625 1.00 38.60 193 LYS B N 1
ATOM 745 C CA . LYS B 1 28 ? -32.377 -16.873 -9.798 1.00 36.13 193 LYS B CA 1
ATOM 746 C C . LYS B 1 28 ? -31.950 -18.332 -9.812 1.00 31.99 193 LYS B C 1
ATOM 747 O O . LYS B 1 28 ? -30.745 -18.652 -9.747 1.00 34.52 193 LYS B O 1
ATOM 753 N N . THR B 1 29 ? -32.940 -19.222 -9.870 1.00 27.37 194 THR B N 1
ATOM 754 C CA . THR B 1 29 ? -32.646 -20.646 -9.851 1.00 27.96 194 THR B CA 1
ATOM 755 C C . THR B 1 29 ? -31.925 -21.040 -11.142 1.00 28.85 194 THR B C 1
ATOM 756 O O . THR B 1 29 ? -30.893 -21.737 -11.116 1.00 30.60 194 THR B O 1
ATOM 760 N N . SER B 1 30 ? -32.464 -20.578 -12.271 1.00 30.20 195 SER B N 1
ATOM 761 C CA . SER B 1 30 ? -31.808 -20.845 -13.548 1.00 33.30 195 SER B CA 1
ATOM 762 C C . SER B 1 30 ? -30.412 -20.194 -13.615 1.00 29.88 195 SER B C 1
ATOM 763 O O . SER B 1 30 ? -29.476 -20.799 -14.147 1.00 38.36 195 SER B O 1
ATOM 766 N N . ASP B 1 31 ? -30.253 -18.995 -13.045 1.00 30.77 196 ASP B N 1
ATOM 767 C CA . ASP B 1 31 ? -28.927 -18.356 -12.984 1.00 28.77 196 ASP B CA 1
ATOM 768 C C . ASP B 1 31 ? -27.928 -19.237 -12.234 1.00 30.85 196 ASP B C 1
ATOM 769 O O . ASP B 1 31 ? -26.765 -19.422 -12.659 1.00 32.96 196 ASP B O 1
ATOM 774 N N . ALA B 1 32 ? -28.386 -19.788 -11.111 1.00 32.60 197 ALA B N 1
ATOM 775 C CA . ALA B 1 32 ? -27.506 -20.619 -10.302 1.00 31.75 197 ALA B CA 1
ATOM 776 C C . ALA B 1 32 ? -27.122 -21.899 -11.040 1.00 25.96 197 ALA B C 1
ATOM 777 O O . ALA B 1 32 ? -25.973 -22.353 -10.972 1.00 31.85 197 ALA B O 1
ATOM 779 N N . LEU B 1 33 ? -28.095 -22.501 -11.718 1.00 28.01 198 LEU B N 1
ATOM 780 C CA . LEU B 1 33 ? -27.814 -23.736 -12.451 1.00 24.27 198 LEU B CA 1
ATOM 781 C C . LEU B 1 33 ? -26.898 -23.472 -13.659 1.00 27.57 198 LEU B C 1
ATOM 782 O O . LEU B 1 33 ? -26.139 -24.352 -14.067 1.00 24.58 198 LEU B O 1
ATOM 787 N N . SER B 1 34 ? -26.960 -22.272 -14.222 1.00 25.70 199 SER B N 1
ATOM 788 C CA . SER B 1 34 ? -26.050 -21.942 -15.323 1.00 30.53 199 SER B CA 1
ATOM 789 C C . SER B 1 34 ? -24.634 -21.750 -14.780 1.00 35.03 199 SER B C 1
ATOM 790 O O . SER B 1 34 ? -23.654 -22.171 -15.421 1.00 32.58 199 SER B O 1
ATOM 793 N N . LYS B 1 35 ? -24.524 -21.151 -13.587 1.00 32.80 200 LYS B N 1
ATOM 794 C CA . LYS B 1 35 ? -23.212 -21.131 -12.921 1.00 31.97 200 LYS B CA 1
ATOM 795 C C . LYS B 1 35 ? -22.672 -22.546 -12.718 1.00 25.35 200 LYS B C 1
ATOM 796 O O . LYS B 1 35 ? -21.497 -22.822 -13.007 1.00 30.02 200 LYS B O 1
ATOM 802 N N . ALA B 1 36 ? -23.522 -23.449 -12.225 1.00 25.05 201 ALA B N 1
ATOM 803 C CA . ALA B 1 36 ? -23.076 -24.828 -12.034 1.00 21.86 201 ALA B CA 1
ATOM 804 C C . ALA B 1 36 ? -22.689 -25.516 -13.349 1.00 27.55 201 ALA B C 1
ATOM 805 O O . ALA B 1 36 ? -21.784 -26.350 -13.346 1.00 27.94 201 ALA B O 1
ATOM 807 N N . GLN B 1 37 ? -23.393 -25.190 -14.443 1.00 27.72 202 GLN B N 1
ATOM 808 C CA . GLN B 1 37 ? -23.140 -25.776 -15.776 1.00 30.42 202 GLN B CA 1
ATOM 809 C C . GLN B 1 37 ? -21.756 -25.352 -16.256 1.00 26.55 202 GLN B C 1
ATOM 810 O O . GLN B 1 37 ? -20.964 -26.182 -16.744 1.00 34.15 202 GLN B O 1
ATOM 816 N N . ASN B 1 38 ? -21.457 -24.057 -16.106 1.00 29.64 203 ASN B N 1
ATOM 817 C CA A ASN B 1 38 ? -20.126 -23.564 -16.439 0.50 31.79 203 ASN B CA 1
ATOM 818 C CA B ASN B 1 38 ? -20.118 -23.564 -16.431 0.50 31.83 203 ASN B CA 1
ATOM 819 C C . ASN B 1 38 ? -19.043 -24.231 -15.576 1.00 35.99 203 ASN B C 1
ATOM 820 O O . ASN B 1 38 ? -17.975 -24.610 -16.083 1.00 31.79 203 ASN B O 1
ATOM 829 N N . ASP B 1 39 ? -19.322 -24.378 -14.276 1.00 30.35 204 ASP B N 1
ATOM 830 C CA . ASP B 1 39 ? -18.353 -25.014 -13.363 1.00 33.71 204 ASP B CA 1
ATOM 831 C C . ASP B 1 39 ? -18.082 -26.478 -13.750 1.00 25.51 204 ASP B C 1
ATOM 832 O O . ASP B 1 39 ? -16.960 -26.957 -13.690 1.00 30.82 204 ASP B O 1
ATOM 837 N N . VAL B 1 40 ? -19.144 -27.188 -14.107 1.00 21.72 205 VAL B N 1
ATOM 838 C CA . VAL B 1 40 ? -19.032 -28.563 -14.558 1.00 23.00 205 VAL B CA 1
ATOM 839 C C . VAL B 1 40 ? -18.204 -28.658 -15.844 1.00 30.01 205 VAL B C 1
ATOM 840 O O . VAL B 1 40 ? -17.371 -29.551 -15.952 1.00 32.85 205 VAL B O 1
ATOM 844 N N . MET B 1 41 ? -18.418 -27.731 -16.797 1.00 30.63 206 MET B N 1
ATOM 845 C CA . MET B 1 41 ? -17.597 -27.697 -18.019 1.00 27.78 206 MET B CA 1
ATOM 846 C C . MET B 1 41 ? -16.108 -27.432 -17.711 1.00 26.76 206 MET B C 1
ATOM 847 O O . MET B 1 41 ? -15.210 -28.092 -18.251 1.00 31.12 206 MET B O 1
ATOM 852 N N . GLU B 1 42 ? -15.853 -26.455 -16.839 1.00 34.81 207 GLU B N 1
ATOM 853 C CA . GLU B 1 42 ? -14.500 -26.206 -16.339 1.00 38.32 207 GLU B CA 1
ATOM 854 C C . GLU B 1 42 ? -13.871 -27.476 -15.766 1.00 31.23 207 GLU B C 1
ATOM 855 O O . GLU B 1 42 ? -12.697 -27.769 -16.032 1.00 36.99 207 GLU B O 1
ATOM 861 N N . MET B 1 43 ? -14.648 -28.236 -15.001 1.00 32.39 208 MET B N 1
ATOM 862 C CA . MET B 1 43 ? -14.132 -29.492 -14.431 1.00 35.86 208 MET B CA 1
ATOM 863 C C . MET B 1 43 ? -13.872 -30.543 -15.495 1.00 31.46 208 MET B C 1
ATOM 864 O O . MET B 1 43 ? -12.933 -31.303 -15.377 1.00 32.66 208 MET B O 1
ATOM 869 N N . LYS B 1 44 ? -14.729 -30.610 -16.513 1.00 35.18 209 LYS B N 1
ATOM 870 C CA . LYS B 1 44 ? -14.539 -31.577 -17.595 1.00 36.11 209 LYS B CA 1
ATOM 871 C C . LYS B 1 44 ? -13.207 -31.297 -18.293 1.00 29.14 209 LYS B C 1
ATOM 872 O O . LYS B 1 44 ? -12.366 -32.186 -18.498 1.00 38.64 209 LYS B O 1
ATOM 878 N N . MET B 1 45 ? -12.983 -30.041 -18.638 1.00 34.62 210 MET B N 1
ATOM 879 C CA A MET B 1 45 ? -11.750 -29.712 -19.344 0.50 34.25 210 MET B CA 1
ATOM 880 C CA B MET B 1 45 ? -11.742 -29.687 -19.333 0.50 34.73 210 MET B CA 1
ATOM 881 C C . MET B 1 45 ? -10.508 -29.858 -18.452 1.00 39.06 210 MET B C 1
ATOM 882 O O . MET B 1 45 ? -9.450 -30.365 -18.899 1.00 39.57 210 MET B O 1
ATOM 891 N N . GLN B 1 46 ? -10.639 -29.454 -17.188 1.00 39.55 211 GLN B N 1
ATOM 892 C CA . GLN B 1 46 ? -9.514 -29.547 -16.257 1.00 42.58 211 GLN B CA 1
ATOM 893 C C . GLN B 1 46 ? -9.147 -31.012 -16.093 1.00 31.08 211 GLN B C 1
ATOM 894 O O . GLN B 1 46 ? -7.984 -31.383 -16.074 1.00 40.60 211 GLN B O 1
ATOM 900 N N . SER B 1 47 ? -10.171 -31.848 -16.001 1.00 39.14 212 SER B N 1
ATOM 901 C CA . SER B 1 47 ? -9.975 -33.270 -15.787 1.00 33.70 212 SER B CA 1
ATOM 902 C C . SER B 1 47 ? -9.354 -33.918 -17.019 1.00 38.76 212 SER B C 1
ATOM 903 O O . SER B 1 47 ? -8.558 -34.842 -16.897 1.00 42.74 212 SER B O 1
ATOM 906 N N . GLU B 1 48 ? -9.709 -33.442 -18.212 1.00 37.72 213 GLU B N 1
ATOM 907 C CA . GLU B 1 48 ? -9.054 -33.971 -19.408 1.00 40.51 213 GLU B CA 1
ATOM 908 C C . GLU B 1 48 ? -7.576 -33.611 -19.441 1.00 39.11 213 GLU B C 1
ATOM 909 O O . GLU B 1 48 ? -6.720 -34.449 -19.784 1.00 49.85 213 GLU B O 1
ATOM 915 N N . ARG B 1 49 ? -7.261 -32.371 -19.073 1.00 41.93 214 ARG B N 1
ATOM 916 C CA . ARG B 1 49 ? -5.843 -32.012 -19.020 1.00 40.71 214 ARG B CA 1
ATOM 917 C C . ARG B 1 49 ? -5.122 -32.870 -17.978 1.00 46.39 214 ARG B C 1
ATOM 918 O O . ARG B 1 49 ? -4.028 -33.383 -18.232 1.00 48.91 214 ARG B O 1
ATOM 926 N N . LEU B 1 50 ? -5.759 -33.069 -16.824 1.00 44.46 215 LEU B N 1
ATOM 927 C CA . LEU B 1 50 ? -5.151 -33.857 -15.741 1.00 42.89 215 LEU B CA 1
ATOM 928 C C . LEU B 1 50 ? -4.895 -35.284 -16.197 1.00 45.18 215 LEU B C 1
ATOM 929 O O . LEU B 1 50 ? -3.867 -35.870 -15.881 1.00 48.80 215 LEU B O 1
ATOM 934 N N . SER B 1 51 ? -5.849 -35.845 -16.931 1.00 48.45 216 SER B N 1
ATOM 935 C CA . SER B 1 51 ? -5.731 -37.210 -17.414 1.00 50.15 216 SER B CA 1
ATOM 936 C C . SER B 1 51 ? -4.569 -37.302 -18.410 1.00 53.63 216 SER B C 1
ATOM 937 O O . SER B 1 51 ? -3.782 -38.277 -18.394 1.00 55.87 216 SER B O 1
ATOM 940 N N . LYS B 1 52 ? -4.423 -36.273 -19.249 1.00 50.97 217 LYS B N 1
ATOM 941 C CA . LYS B 1 52 ? -3.243 -36.246 -20.122 1.00 57.25 217 LYS B CA 1
ATOM 942 C C . LYS B 1 52 ? -1.930 -36.192 -19.328 1.00 58.64 217 LYS B C 1
ATOM 943 O O . LYS B 1 52 ? -0.945 -36.859 -19.676 1.00 60.73 217 LYS B O 1
ATOM 949 N N . GLU B 1 53 ? -1.916 -35.405 -18.258 1.00 53.08 218 GLU B N 1
ATOM 950 C CA . GLU B 1 53 ? -0.730 -35.335 -17.411 1.00 54.94 218 GLU B CA 1
ATOM 951 C C . GLU B 1 53 ? -0.420 -36.663 -16.703 1.00 52.42 218 GLU B C 1
ATOM 952 O O . GLU B 1 53 ? 0.745 -37.024 -16.567 1.00 55.87 218 GLU B O 1
ATOM 958 N N . TYR B 1 54 ? -1.444 -37.387 -16.251 1.00 51.39 219 TYR B N 1
ATOM 959 C CA . TYR B 1 54 ? -1.220 -38.700 -15.626 1.00 52.42 219 TYR B CA 1
ATOM 960 C C . TYR B 1 54 ? -0.629 -39.667 -16.652 1.00 52.29 219 TYR B C 1
ATOM 961 O O . TYR B 1 54 ? 0.385 -40.324 -16.380 1.00 54.08 219 TYR B O 1
ATOM 970 N N . ASP B 1 55 ? -1.269 -39.743 -17.826 1.00 50.80 220 ASP B N 1
ATOM 971 C CA . ASP B 1 55 ? -0.771 -40.596 -18.916 1.00 59.82 220 ASP B CA 1
ATOM 972 C C . ASP B 1 55 ? 0.694 -40.313 -19.227 1.00 62.09 220 ASP B C 1
ATOM 973 O O . ASP B 1 55 ? 1.528 -41.224 -19.234 1.00 61.48 220 ASP B O 1
ATOM 978 N N . GLN B 1 56 ? 0.994 -39.040 -19.458 1.00 62.18 221 GLN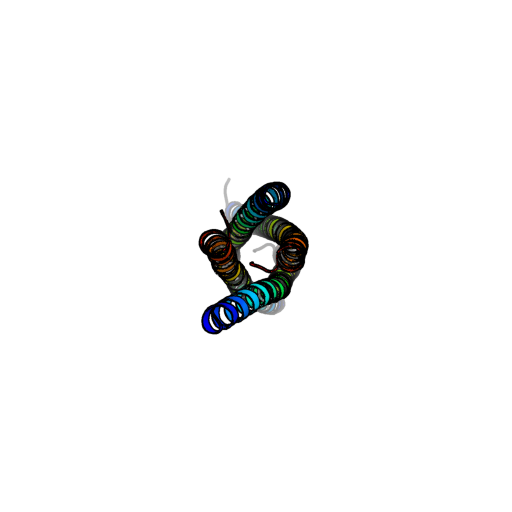 B N 1
ATOM 979 C CA . GLN B 1 56 ? 2.355 -38.592 -19.743 1.00 65.92 221 GLN B CA 1
ATOM 980 C C . GLN B 1 56 ? 3.343 -38.962 -18.635 1.00 69.75 221 GLN B C 1
ATOM 981 O O . GLN B 1 56 ? 4.453 -39.440 -18.901 1.00 72.11 221 GLN B O 1
ATOM 987 N N . LEU B 1 57 ? 2.936 -38.746 -17.390 1.00 61.46 222 LEU B N 1
ATOM 988 C CA . LEU B 1 57 ? 3.809 -39.029 -16.265 1.00 63.85 222 LEU B CA 1
ATOM 989 C C . LEU B 1 57 ? 4.145 -40.517 -16.189 1.00 70.11 222 LEU B C 1
ATOM 990 O O . LEU B 1 57 ? 5.306 -40.887 -15.995 1.00 68.69 222 LEU B O 1
ATOM 995 N N . LEU B 1 58 ? 3.137 -41.373 -16.344 1.00 68.12 223 LEU B N 1
ATOM 996 C CA . LEU B 1 58 ? 3.404 -42.810 -16.277 1.00 64.64 223 LEU B CA 1
ATOM 997 C C . LEU B 1 58 ? 4.179 -43.306 -17.497 1.00 66.50 223 LEU B C 1
ATOM 998 O O . LEU B 1 58 ? 4.960 -44.245 -17.395 1.00 67.04 223 LEU B O 1
ATOM 1003 N N . LYS B 1 59 ? 3.962 -42.680 -18.649 1.00 66.45 224 LYS B N 1
ATOM 1004 C CA . LYS B 1 59 ? 4.665 -43.095 -19.860 1.00 72.31 224 LYS B CA 1
ATOM 1005 C C . LYS B 1 59 ? 6.154 -42.732 -19.809 1.00 73.95 224 LYS B C 1
ATOM 1006 O O . LYS B 1 59 ? 7.007 -43.561 -20.125 1.00 70.14 224 LYS B O 1
ATOM 1012 N N . GLU B 1 60 ? 6.462 -41.505 -19.393 1.00 68.45 225 GLU B N 1
ATOM 1013 C CA . GLU B 1 60 ? 7.855 -41.080 -19.272 1.00 76.34 225 GLU B CA 1
ATOM 1014 C C . GLU B 1 60 ? 8.605 -41.767 -18.131 1.00 81.20 225 GLU B C 1
ATOM 1015 O O . GLU B 1 60 ? 9.788 -42.081 -18.263 1.00 88.36 225 GLU B O 1
ATOM 1021 N N . HIS B 1 61 ? 7.925 -41.987 -17.010 1.00 75.81 226 HIS B N 1
ATOM 1022 C CA . HIS B 1 61 ? 8.579 -42.546 -15.828 1.00 76.00 226 HIS B CA 1
ATOM 1023 C C . HIS B 1 61 ? 8.063 -43.945 -15.514 1.00 76.72 226 HIS B C 1
ATOM 1024 O O . HIS B 1 61 ? 7.054 -44.110 -14.823 1.00 72.37 226 HIS B O 1
ATOM 1031 N N . SER B 1 62 ? 8.773 -44.951 -16.019 1.00 79.02 227 SER B N 1
ATOM 1032 C CA . SER B 1 62 ? 8.323 -46.337 -15.933 1.00 78.83 227 SER B CA 1
ATOM 1033 C C . SER B 1 62 ? 8.312 -46.872 -14.505 1.00 77.86 227 SER B C 1
ATOM 1034 O O . SER B 1 62 ? 7.594 -47.825 -14.204 1.00 75.45 227 SER B O 1
ATOM 1037 N N . GLU B 1 63 ? 9.099 -46.255 -13.628 1.00 76.69 228 GLU B N 1
ATOM 1038 C CA . GLU B 1 63 ? 9.128 -46.662 -12.226 1.00 77.77 228 GLU B CA 1
ATOM 1039 C C . GLU B 1 63 ? 7.871 -46.198 -11.483 1.00 81.38 228 GLU B C 1
ATOM 1040 O O . GLU B 1 63 ? 7.595 -46.642 -10.365 1.00 78.78 228 GLU B O 1
ATOM 1046 N N . LEU B 1 64 ? 7.103 -45.312 -12.110 1.00 77.96 229 LEU B N 1
ATOM 1047 C CA . LEU B 1 64 ? 5.839 -44.868 -11.533 1.00 75.85 229 LEU B CA 1
ATOM 1048 C C . LEU B 1 64 ? 4.673 -45.711 -12.044 1.00 74.60 229 LEU B C 1
ATOM 1049 O O . LEU B 1 64 ? 4.793 -46.457 -13.021 1.00 72.93 229 LEU B O 1
ATOM 1055 N N . GLU C 1 5 ? -71.377 -18.610 -12.893 1.00 117.46 170 GLU C N 1
ATOM 1056 C CA . GLU C 1 5 ? -70.882 -19.522 -11.869 1.00 119.51 170 GLU C CA 1
ATOM 1057 C C . GLU C 1 5 ? -70.297 -20.781 -12.505 1.00 121.72 170 GLU C C 1
ATOM 1058 O O . GLU C 1 5 ? -69.410 -21.425 -11.942 1.00 116.99 170 GLU C O 1
ATOM 1064 N N . CYS C 1 6 ? -70.793 -21.118 -13.690 1.00 126.88 171 CYS C N 1
ATOM 1065 C CA . CYS C 1 6 ? -70.325 -22.295 -14.414 1.00 125.44 171 CYS C CA 1
ATOM 1066 C C . CYS C 1 6 ? -68.908 -22.087 -14.951 1.00 118.67 171 CYS C C 1
ATOM 1067 O O . CYS C 1 6 ? -68.000 -22.893 -14.697 1.00 119.29 171 CYS C O 1
ATOM 1070 N N . VAL C 1 7 ? -68.727 -21.000 -15.696 1.00 112.83 172 VAL C N 1
ATOM 1071 C CA . VAL C 1 7 ? -67.432 -20.672 -16.285 1.00 107.20 172 VAL C CA 1
ATOM 1072 C C . VAL C 1 7 ? -66.374 -20.475 -15.192 1.00 98.32 172 VAL C C 1
ATOM 1073 O O . VAL C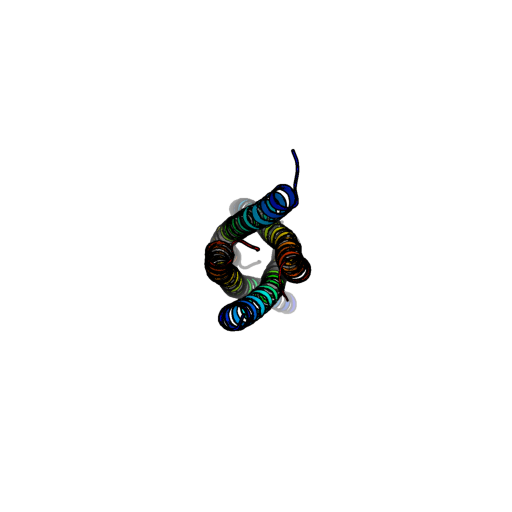 1 7 ? -65.200 -20.818 -15.369 1.00 91.69 172 VAL C O 1
ATOM 1077 N N . LEU C 1 8 ? -66.817 -19.946 -14.055 1.00 98.69 173 LEU C N 1
ATOM 1078 C CA . LEU C 1 8 ? -65.971 -19.770 -12.886 1.00 96.09 173 LEU C CA 1
ATOM 1079 C C . LEU C 1 8 ? -65.533 -21.134 -12.358 1.00 94.36 173 LEU C C 1
ATOM 1080 O O . LEU C 1 8 ? -64.388 -21.308 -11.949 1.00 91.93 173 LEU C O 1
ATOM 1085 N N . GLU C 1 9 ? -66.449 -22.098 -12.382 1.00 96.98 174 GLU C N 1
ATOM 1086 C CA . GLU C 1 9 ? -66.164 -23.458 -11.931 1.00 98.19 174 GLU C CA 1
ATOM 1087 C C . GLU C 1 9 ? -65.136 -24.127 -12.839 1.00 89.75 174 GLU C C 1
ATOM 1088 O O . GLU C 1 9 ? -64.190 -24.770 -12.364 1.00 80.70 174 GLU C O 1
ATOM 1094 N N . ALA C 1 10 ? -65.324 -23.968 -14.147 1.00 90.50 175 ALA C N 1
ATOM 1095 C CA . ALA C 1 10 ? -64.388 -24.532 -15.120 1.00 88.73 175 ALA C CA 1
ATOM 1096 C C . ALA C 1 10 ? -62.984 -23.944 -14.959 1.00 82.22 175 ALA C C 1
ATOM 1097 O O . ALA C 1 10 ? -61.984 -24.685 -14.813 1.00 82.85 175 ALA C O 1
ATOM 1099 N N . GLU C 1 11 ? -62.918 -22.612 -14.975 1.00 78.26 176 GLU C N 1
ATOM 1100 C CA . GLU C 1 11 ? -61.647 -21.910 -14.786 1.00 77.86 176 GLU C CA 1
ATOM 1101 C C . GLU C 1 11 ? -60.963 -22.299 -13.471 1.00 69.74 176 GLU C C 1
ATOM 1102 O O . GLU C 1 11 ? -59.746 -22.495 -13.432 1.00 64.57 176 GLU C O 1
ATOM 1108 N N . ASN C 1 12 ? -61.746 -22.423 -12.403 1.00 72.08 177 ASN C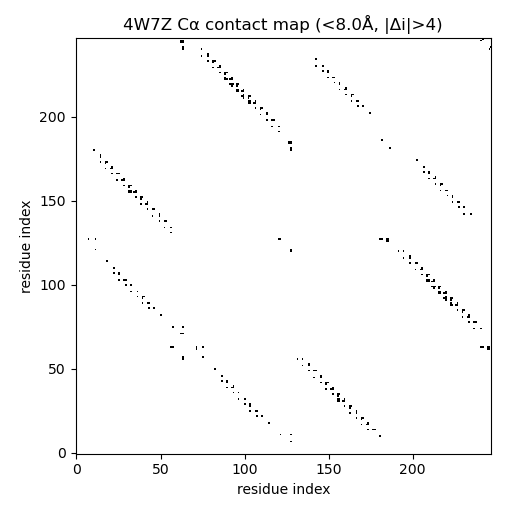 N 1
ATOM 1109 C CA . ASN C 1 12 ? -61.190 -22.826 -11.117 1.00 72.80 177 ASN C CA 1
ATOM 1110 C C . ASN C 1 12 ? -60.624 -24.238 -11.151 1.00 70.80 177 ASN C C 1
ATOM 1111 O O . ASN C 1 12 ? -59.541 -24.483 -10.628 1.00 66.64 177 ASN C O 1
ATOM 1116 N N . LYS C 1 13 ? -61.355 -25.165 -11.765 1.00 73.92 178 LYS C N 1
ATOM 1117 C CA . LYS C 1 13 ? -60.864 -26.535 -11.898 1.00 74.11 178 LYS C CA 1
ATOM 1118 C C . LYS C 1 13 ? -59.515 -26.552 -12.615 1.00 67.18 178 LYS C C 1
ATOM 1119 O O . LYS C 1 13 ? -58.540 -27.174 -12.148 1.00 66.26 178 LYS C O 1
ATOM 1125 N N . LYS C 1 14 ? -59.466 -25.847 -13.743 1.00 64.58 179 LYS C N 1
ATOM 1126 C CA . LYS C 1 14 ? -58.242 -25.750 -14.537 1.00 63.26 179 LYS C CA 1
ATOM 1127 C C . LYS C 1 14 ? -57.069 -25.188 -13.718 1.00 63.13 179 LYS C C 1
ATOM 1128 O O . LYS C 1 14 ? -55.952 -25.749 -13.694 1.00 54.74 179 LYS C O 1
ATOM 1134 N N . LEU C 1 15 ? -57.342 -24.080 -13.038 1.00 61.80 180 LEU C N 1
ATOM 1135 C CA . LEU C 1 15 ? -56.350 -23.398 -12.226 1.00 54.87 180 LEU C CA 1
ATOM 1136 C C . LEU C 1 15 ? -55.809 -24.330 -11.143 1.00 49.94 180 LEU C C 1
ATOM 1137 O O . LEU C 1 15 ? -54.601 -24.408 -10.915 1.00 53.46 180 LEU C O 1
ATOM 1142 N N . VAL C 1 16 ? -56.713 -25.058 -10.496 1.00 59.10 181 VAL C N 1
ATOM 1143 C CA . VAL C 1 16 ? -56.336 -25.991 -9.439 1.00 60.00 181 VAL C CA 1
ATOM 1144 C C . VAL C 1 16 ? -55.417 -27.081 -9.979 1.00 55.84 181 VAL C C 1
ATOM 1145 O O . VAL C 1 16 ? -54.319 -27.321 -9.434 1.00 54.41 181 VAL C O 1
ATOM 1149 N N . GLU C 1 17 ? -55.844 -27.714 -11.072 1.00 54.17 182 GLU C N 1
ATOM 1150 C CA . GLU C 1 17 ? -54.993 -28.725 -11.705 1.00 55.20 182 GLU C CA 1
ATOM 1151 C C . GLU C 1 17 ? -53.602 -28.188 -12.070 1.00 50.49 182 GLU C C 1
ATOM 1152 O O . GLU C 1 17 ? -52.595 -28.899 -11.925 1.00 52.18 182 GLU C O 1
ATOM 1158 N N . ASP C 1 18 ? -53.534 -26.933 -12.516 1.00 42.57 183 ASP C N 1
ATOM 1159 C CA . ASP C 1 18 ? -52.223 -26.338 -12.828 1.00 39.67 183 ASP C CA 1
ATOM 1160 C C . ASP C 1 18 ? -51.357 -26.029 -11.595 1.00 37.98 183 ASP C C 1
ATOM 1161 O O . ASP C 1 18 ? -50.120 -26.111 -11.661 1.00 39.16 183 ASP C O 1
ATOM 1166 N N . GLN C 1 19 ? -51.991 -25.651 -10.484 1.00 44.64 184 GLN C N 1
ATOM 1167 C CA . GLN C 1 19 ? -51.243 -25.469 -9.238 1.00 43.20 184 GLN C CA 1
ATOM 1168 C C . GLN C 1 19 ? -50.648 -26.804 -8.797 1.00 40.65 184 GLN C C 1
ATOM 1169 O O . GLN C 1 19 ? -49.469 -26.880 -8.429 1.00 42.55 184 GLN C O 1
ATOM 1175 N N 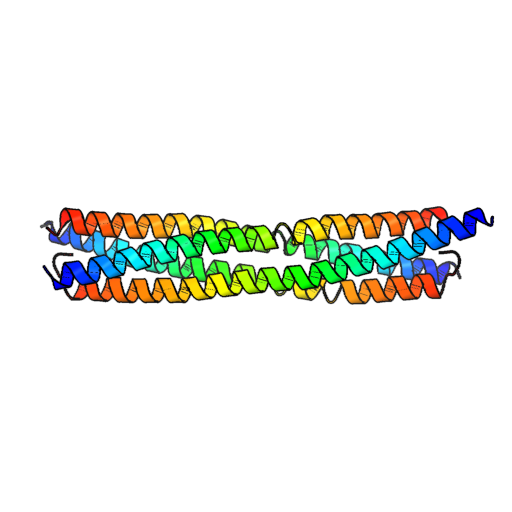. GLU C 1 20 ? -51.457 -27.860 -8.847 1.00 43.54 185 GLU C N 1
ATOM 1176 C CA . GLU C 1 20 ? -50.964 -29.180 -8.441 1.00 43.83 185 GLU C CA 1
ATOM 1177 C C . GLU C 1 20 ? -49.836 -29.650 -9.370 1.00 42.10 185 GLU C C 1
ATOM 1178 O O . GLU C 1 20 ? -48.837 -30.244 -8.937 1.00 47.01 185 GLU C O 1
ATOM 1184 N N . LYS C 1 21 ? -49.992 -29.362 -10.655 1.00 40.94 186 LYS C N 1
ATOM 1185 C CA . LYS C 1 21 ? -48.941 -29.665 -11.626 1.00 40.78 186 LYS C CA 1
ATOM 1186 C C . LYS C 1 21 ? -47.632 -28.929 -11.305 1.00 34.72 186 LYS C C 1
ATOM 1187 O O . LYS C 1 21 ? -46.551 -29.520 -11.325 1.00 35.37 186 LYS C O 1
ATOM 1193 N N . LEU C 1 22 ? -47.723 -27.637 -10.997 1.00 34.13 187 LEU C N 1
ATOM 1194 C CA . LEU C 1 22 ? -46.530 -26.909 -10.590 1.00 30.00 187 LEU C CA 1
ATOM 1195 C C . LEU C 1 22 ? -45.895 -27.497 -9.320 1.00 38.28 187 LEU C C 1
ATOM 1196 O O . LEU C 1 22 ? -44.661 -27.578 -9.208 1.00 32.41 187 LEU C O 1
ATOM 1201 N N . LYS C 1 23 ? -46.729 -27.889 -8.356 1.00 36.76 188 LYS C N 1
ATOM 1202 C CA . LYS C 1 23 ? -46.219 -28.453 -7.097 1.00 38.33 188 LYS C CA 1
ATOM 1203 C C . LYS C 1 23 ? -45.402 -29.720 -7.393 1.00 34.07 188 LYS C C 1
ATOM 1204 O O . LYS C 1 23 ? -44.272 -29.928 -6.883 1.00 33.05 188 LYS C O 1
ATOM 1210 N N . THR C 1 24 ? -45.984 -30.556 -8.254 1.00 38.19 189 THR C N 1
ATOM 1211 C CA . THR C 1 24 ? -45.319 -31.782 -8.670 1.00 43.17 189 THR C CA 1
ATOM 1212 C C . THR C 1 24 ? -44.001 -31.463 -9.385 1.00 36.06 189 THR C C 1
ATOM 1213 O O . THR C 1 24 ? -42.981 -32.118 -9.153 1.00 38.40 189 THR C O 1
ATOM 1217 N N . GLU C 1 25 ? -44.007 -30.433 -10.227 1.00 32.76 190 GLU C N 1
ATOM 1218 C CA . GLU C 1 25 ? -42.772 -30.025 -10.919 1.00 34.70 190 GLU C CA 1
ATOM 1219 C C . GLU C 1 25 ? -41.693 -29.550 -9.938 1.00 38.79 190 GLU C C 1
ATOM 1220 O O . GLU C 1 25 ? -40.510 -29.786 -10.151 1.00 33.28 190 GLU C O 1
ATOM 1226 N N . LEU C 1 26 ? -42.106 -28.888 -8.860 1.00 33.16 191 LEU C N 1
ATOM 1227 C CA . LEU C 1 26 ? -41.157 -28.404 -7.863 1.00 31.78 191 LEU C CA 1
ATOM 1228 C C . LEU C 1 26 ? -40.506 -29.589 -7.158 1.00 33.01 191 LEU C C 1
ATOM 1229 O O . LEU C 1 26 ? -39.286 -29.599 -6.957 1.00 28.89 191 LEU C O 1
ATOM 1234 N N . ARG C 1 27 ? -41.315 -30.583 -6.785 1.00 30.79 192 ARG C N 1
ATOM 1235 C CA . ARG C 1 27 ? -40.732 -31.800 -6.203 1.00 32.50 192 ARG C CA 1
ATOM 1236 C C . ARG C 1 27 ? -39.781 -32.536 -7.187 1.00 38.62 192 ARG C C 1
ATOM 1237 O O . ARG C 1 27 ? -38.665 -32.946 -6.829 1.00 36.91 192 ARG C O 1
ATOM 1245 N N . LYS C 1 28 ? -40.227 -32.693 -8.427 1.00 31.84 193 LYS C N 1
ATOM 1246 C CA . LYS C 1 28 ? -39.382 -33.297 -9.462 1.00 36.11 193 LYS C CA 1
ATOM 1247 C C . LYS C 1 28 ? -38.049 -32.558 -9.566 1.00 32.76 193 LYS C C 1
ATOM 1248 O O . LYS C 1 28 ? -36.982 -33.163 -9.711 1.00 31.86 193 LYS C O 1
ATOM 1254 N N . THR C 1 29 ? -38.113 -31.240 -9.460 1.00 29.40 194 THR C N 1
ATOM 1255 C CA . THR C 1 29 ? -36.927 -30.410 -9.605 1.00 25.80 194 THR C CA 1
ATOM 1256 C C . THR C 1 29 ? -35.982 -30.552 -8.395 1.00 30.41 194 THR C C 1
ATOM 1257 O O . THR C 1 29 ? -34.762 -30.658 -8.565 1.00 28.27 194 THR C O 1
ATOM 1261 N N . SER C 1 30 ? -36.524 -30.544 -7.178 1.00 30.84 195 SER C N 1
ATOM 1262 C CA . SER C 1 30 ? -35.645 -30.760 -6.029 1.00 27.79 195 SER C CA 1
ATOM 1263 C C . SER C 1 30 ? -34.999 -32.172 -6.073 1.00 26.04 195 SER C C 1
ATOM 1264 O O . SER C 1 30 ? -33.823 -32.330 -5.744 1.00 32.94 195 SER C O 1
ATOM 1267 N N . ASP C 1 31 ? -35.759 -33.182 -6.497 1.00 31.17 196 ASP C N 1
ATOM 1268 C CA . ASP C 1 31 ? -35.203 -34.519 -6.682 1.00 32.33 196 ASP C CA 1
ATOM 1269 C C . ASP C 1 31 ? -34.042 -34.472 -7.675 1.00 34.95 196 ASP C C 1
ATOM 1270 O O . ASP C 1 31 ? -32.967 -35.057 -7.456 1.00 35.14 196 ASP C O 1
ATOM 1275 N N . ALA C 1 32 ? -34.273 -33.779 -8.781 1.00 30.03 197 ALA C N 1
ATOM 1276 C CA . ALA C 1 32 ? -33.284 -33.728 -9.862 1.00 32.03 197 ALA C CA 1
ATOM 1277 C C . ALA C 1 32 ? -31.997 -33.051 -9.383 1.00 27.07 197 ALA C C 1
ATOM 1278 O O . ALA C 1 32 ? -30.873 -33.485 -9.700 1.00 29.96 197 ALA C O 1
ATOM 1280 N N . LEU C 1 33 ? -32.178 -31.988 -8.598 1.00 26.45 198 LEU C N 1
ATOM 1281 C CA . LEU C 1 33 ? -31.047 -31.268 -8.030 1.00 32.82 198 LEU C CA 1
ATOM 1282 C C . LEU C 1 33 ? -30.296 -32.138 -7.014 1.00 30.77 198 LEU C C 1
ATOM 1283 O O . LEU C 1 33 ? -29.088 -32.081 -6.958 1.00 29.50 198 LEU C O 1
ATOM 1288 N N . SER C 1 34 ? -31.010 -32.928 -6.215 1.00 24.64 199 SER C N 1
ATOM 1289 C CA . SER C 1 34 ? -30.348 -33.797 -5.236 1.00 30.15 199 SER C CA 1
ATOM 1290 C C . SER C 1 34 ? -29.534 -34.857 -5.944 1.00 34.15 199 SER C C 1
ATOM 1291 O O . SER C 1 34 ? -28.451 -35.216 -5.500 1.00 34.12 199 SER C O 1
ATOM 1294 N N . LYS C 1 35 ? -30.077 -35.378 -7.038 1.00 30.91 200 LYS C N 1
ATOM 1295 C CA . LYS C 1 35 ? -29.316 -36.298 -7.878 1.00 36.35 200 LYS C CA 1
ATOM 1296 C C . LYS C 1 35 ? -28.017 -35.632 -8.356 1.00 29.35 200 LYS C C 1
ATOM 1297 O O . LYS C 1 35 ? -26.914 -36.192 -8.192 1.00 32.25 200 LYS C O 1
ATOM 1303 N N . ALA C 1 36 ? -28.137 -34.439 -8.940 1.00 26.55 201 ALA C N 1
ATOM 1304 C CA . ALA C 1 36 ? -26.928 -33.706 -9.351 1.00 23.53 201 ALA C CA 1
ATOM 1305 C C . ALA C 1 36 ? -25.915 -33.469 -8.209 1.00 31.40 201 ALA C C 1
ATOM 1306 O O . ALA C 1 36 ? -24.698 -33.604 -8.407 1.00 32.51 201 ALA C O 1
ATOM 1308 N N . GLN C 1 37 ? -26.424 -33.125 -7.026 1.00 28.07 202 GLN C N 1
ATOM 1309 C CA . GLN C 1 37 ? -25.597 -32.794 -5.861 1.00 28.65 202 GLN C CA 1
ATOM 1310 C C . GLN C 1 37 ? -24.839 -34.041 -5.409 1.00 26.68 202 GLN C C 1
ATOM 1311 O O . GLN C 1 37 ? -23.658 -33.985 -5.047 1.00 32.67 202 GLN C O 1
ATOM 1317 N N . ASN C 1 38 ? -25.558 -35.156 -5.376 1.00 27.70 203 ASN C N 1
ATOM 1318 C CA A ASN C 1 38 ? -24.952 -36.433 -5.041 0.50 35.58 203 ASN C CA 1
ATOM 1319 C CA B ASN C 1 38 ? -24.946 -36.424 -5.043 0.50 35.59 203 ASN C CA 1
ATOM 1320 C C . ASN C 1 38 ? -23.850 -36.776 -6.039 1.00 37.93 203 ASN C C 1
ATOM 1321 O O . ASN C 1 38 ? -22.790 -37.265 -5.654 1.00 34.98 203 ASN C O 1
ATOM 1330 N N . ASP C 1 39 ? -24.117 -36.523 -7.320 1.00 28.19 204 ASP C N 1
ATOM 1331 C CA . ASP C 1 39 ? -23.123 -36.788 -8.357 1.00 28.08 204 ASP C CA 1
ATOM 1332 C C . ASP C 1 39 ? -21.863 -35.979 -8.112 1.00 25.15 204 ASP C C 1
ATOM 1333 O O . ASP C 1 39 ? -20.741 -36.473 -8.304 1.00 27.82 204 ASP C O 1
ATOM 1338 N N . VAL C 1 40 ? -22.057 -34.717 -7.731 1.00 22.31 205 VAL C N 1
ATOM 1339 C CA . VAL C 1 40 ? -20.914 -33.854 -7.466 1.00 23.74 205 VAL C CA 1
ATOM 1340 C C . VAL C 1 40 ? -20.117 -34.312 -6.227 1.00 35.65 205 VAL C C 1
ATOM 1341 O O . VAL C 1 40 ? -18.883 -34.368 -6.276 1.00 32.10 205 VAL C O 1
ATOM 1345 N N . MET C 1 41 ? -20.812 -34.675 -5.142 1.00 27.97 206 MET C N 1
ATOM 1346 C CA . MET C 1 41 ? -20.114 -35.127 -3.942 1.00 32.64 206 MET C CA 1
ATOM 1347 C C . MET C 1 41 ? -19.355 -36.448 -4.210 1.00 33.91 206 MET C C 1
ATOM 1348 O O . MET C 1 41 ? -18.253 -36.688 -3.694 1.00 34.14 206 MET C O 1
ATOM 1353 N N . GLU C 1 42 ? -19.957 -37.299 -5.032 1.00 33.58 207 GLU C N 1
ATOM 1354 C CA . GLU C 1 42 ? -19.302 -38.523 -5.451 1.00 33.05 207 GLU C CA 1
ATOM 1355 C C . GLU C 1 42 ? -18.034 -38.195 -6.237 1.00 32.74 207 GLU C C 1
ATOM 1356 O O . GLU C 1 42 ? -16.999 -38.822 -6.023 1.00 33.03 207 GLU C O 1
ATOM 1362 N N . MET C 1 43 ? -18.101 -37.216 -7.142 1.00 28.92 208 MET C N 1
ATOM 1363 C CA . MET C 1 43 ? -16.863 -36.775 -7.804 1.00 32.99 208 MET C CA 1
ATOM 1364 C C . MET C 1 43 ? -15.834 -36.174 -6.851 1.00 36.02 208 MET C C 1
ATOM 1365 O O . MET C 1 43 ? -14.628 -36.231 -7.111 1.00 32.27 208 MET C O 1
ATOM 1370 N N . LYS C 1 44 ? -16.293 -35.564 -5.765 1.00 34.51 209 LYS C N 1
ATOM 1371 C CA . LYS C 1 44 ? -15.348 -35.013 -4.803 1.00 33.79 209 LYS C CA 1
ATOM 1372 C C . LYS C 1 44 ? -14.590 -36.168 -4.156 1.00 29.68 209 LYS C C 1
ATOM 1373 O O . LYS C 1 44 ? -13.345 -36.159 -4.055 1.00 37.45 209 LYS C O 1
ATOM 1379 N N . MET C 1 45 ? -15.344 -37.165 -3.706 1.00 36.20 210 MET C N 1
ATOM 1380 C CA . MET C 1 45 ? -14.723 -38.341 -3.095 1.00 37.90 210 MET C CA 1
ATOM 1381 C C . MET C 1 45 ? -13.766 -39.044 -4.078 1.00 44.41 210 MET C C 1
ATOM 1382 O O . MET C 1 45 ? -12.652 -39.439 -3.720 1.00 43.59 210 MET C O 1
ATOM 1387 N N . GLN C 1 46 ? -14.205 -39.174 -5.322 1.00 39.79 211 GLN C N 1
ATOM 1388 C CA . GLN C 1 46 ? -13.424 -39.861 -6.351 1.00 43.74 211 GLN C CA 1
ATOM 1389 C C . GLN C 1 46 ? -12.125 -39.122 -6.662 1.00 40.27 211 GLN C C 1
ATOM 1390 O O . GLN C 1 46 ? -11.062 -39.730 -6.793 1.00 40.65 211 GLN C O 1
ATOM 1396 N N . SER C 1 47 ? -12.219 -37.803 -6.778 1.00 38.82 212 SER C N 1
ATOM 1397 C CA . SER C 1 47 ? -11.055 -36.993 -7.084 1.00 37.97 212 SER C CA 1
ATOM 1398 C C . SER C 1 47 ? -10.087 -37.022 -5.903 1.00 39.64 212 SER C C 1
ATOM 1399 O O . SER C 1 47 ? -8.861 -36.970 -6.093 1.00 42.28 212 SER C O 1
ATOM 1402 N N . GLU C 1 48 ? -10.629 -37.138 -4.685 1.00 36.66 213 GLU C N 1
ATOM 1403 C CA . GLU C 1 48 ? -9.760 -37.340 -3.513 1.00 36.09 213 GLU C CA 1
ATOM 1404 C C . GLU C 1 48 ? -9.053 -38.701 -3.519 1.00 41.01 213 GLU C C 1
ATOM 1405 O O . GLU C 1 48 ? -7.868 -38.791 -3.178 1.00 43.98 213 GLU C O 1
ATOM 1411 N N . ARG C 1 49 ? -9.762 -39.760 -3.912 1.00 41.86 214 ARG C N 1
ATOM 1412 C CA . ARG C 1 49 ? -9.128 -41.082 -4.004 1.00 44.72 214 ARG C CA 1
ATOM 1413 C C . ARG C 1 49 ? -8.014 -41.041 -5.065 1.00 41.74 214 ARG C C 1
ATOM 1414 O O . ARG C 1 49 ? -6.927 -41.593 -4.891 1.00 48.16 214 ARG C O 1
ATOM 1422 N N . LEU C 1 50 ? -8.282 -40.333 -6.153 1.00 42.91 215 LEU C N 1
ATOM 1423 C CA . LEU C 1 50 ? -7.306 -40.204 -7.222 1.00 41.80 215 LEU C CA 1
ATOM 1424 C C . LEU C 1 50 ? -6.048 -39.432 -6.785 1.00 40.29 215 LEU C C 1
ATOM 1425 O O . LEU C 1 50 ? -4.922 -39.894 -6.993 1.00 47.81 215 LEU C O 1
ATOM 1430 N N . SER C 1 51 ? -6.213 -38.261 -6.181 1.00 42.66 216 SER C N 1
ATOM 1431 C CA . SER C 1 51 ? -5.008 -37.531 -5.780 1.00 45.94 216 SER C CA 1
ATOM 1432 C C . SER C 1 51 ? -4.275 -38.249 -4.644 1.00 45.82 216 SER C C 1
ATOM 1433 O O . SER C 1 51 ? -3.041 -38.225 -4.574 1.00 46.83 216 SER C O 1
ATOM 1436 N N . LYS C 1 52 ? -5.028 -38.914 -3.772 1.00 45.67 217 LYS C N 1
ATOM 1437 C CA . LYS C 1 52 ? -4.394 -39.676 -2.694 1.00 49.08 217 LYS C CA 1
ATOM 1438 C C . LYS C 1 52 ? -3.537 -40.803 -3.254 1.00 53.08 217 LYS C C 1
ATOM 1439 O O . LYS C 1 52 ? -2.388 -40.987 -2.832 1.00 55.89 217 LYS C O 1
ATOM 1445 N N . GLU C 1 53 ? -4.067 -41.558 -4.215 1.00 51.89 218 GLU C N 1
ATOM 1446 C CA . GLU C 1 53 ? -3.268 -42.681 -4.712 1.00 52.94 218 GLU C CA 1
ATOM 1447 C C . GLU C 1 53 ? -2.143 -42.202 -5.617 1.00 55.44 218 GLU C C 1
ATOM 1448 O O . GLU C 1 53 ? -1.111 -42.858 -5.740 1.00 59.67 218 GLU C O 1
ATOM 1454 N N . TYR C 1 54 ? -2.330 -41.044 -6.237 1.00 52.38 219 TYR C N 1
ATOM 1455 C CA . TYR C 1 54 ? -1.221 -40.438 -6.958 1.00 52.93 219 TYR C CA 1
ATOM 1456 C C . TYR C 1 54 ? -0.072 -40.092 -5.991 1.00 50.12 219 TYR C C 1
ATOM 1457 O O . TYR C 1 54 ? 1.112 -40.384 -6.256 1.00 52.79 219 TYR C O 1
ATOM 1466 N N . ASP C 1 55 ? -0.435 -39.480 -4.864 1.00 64.72 220 ASP C N 1
ATOM 1467 C CA . ASP C 1 55 ? 0.527 -39.153 -3.814 1.00 65.05 220 ASP C CA 1
ATOM 1468 C C . ASP C 1 55 ? 1.240 -40.398 -3.318 1.00 67.06 220 ASP C C 1
ATOM 1469 O O . ASP C 1 55 ? 2.456 -40.394 -3.153 1.00 68.75 220 ASP C O 1
ATOM 1474 N N . GLN C 1 56 ? 0.478 -41.460 -3.075 1.00 68.88 221 GLN C N 1
ATOM 1475 C CA . GLN C 1 56 ? 1.067 -42.713 -2.609 1.00 65.63 221 GLN C CA 1
ATOM 1476 C C . GLN C 1 56 ? 2.043 -43.267 -3.641 1.00 65.61 221 GLN C C 1
ATOM 1477 O O . GLN C 1 56 ? 3.109 -43.788 -3.297 1.00 67.03 221 GLN C O 1
ATOM 1483 N N . LEU C 1 57 ? 1.665 -43.149 -4.908 1.00 65.14 222 LEU C N 1
ATOM 1484 C CA . LEU C 1 57 ? 2.499 -43.613 -6.007 1.00 66.91 222 LEU C CA 1
ATOM 1485 C C . LEU C 1 57 ? 3.850 -42.903 -5.971 1.00 65.95 222 LEU C C 1
ATOM 1486 O O . LEU C 1 57 ? 4.917 -43.540 -6.045 1.00 66.08 222 LEU C O 1
ATOM 1491 N N . LEU C 1 58 ? 3.810 -41.580 -5.835 1.00 65.41 223 LEU C N 1
ATOM 1492 C CA . LEU C 1 58 ? 5.067 -40.828 -5.807 1.00 69.71 223 LEU C CA 1
ATOM 1493 C C . LEU C 1 58 ? 5.893 -41.027 -4.527 1.00 73.91 223 LEU C C 1
ATOM 1494 O O . LEU C 1 58 ? 7.122 -41.014 -4.566 1.00 75.45 223 LEU C O 1
ATOM 1499 N N . LYS C 1 59 ? 5.215 -41.208 -3.399 1.00 72.05 224 LYS C N 1
ATOM 1500 C CA . LYS C 1 59 ? 5.892 -41.425 -2.130 1.00 74.11 224 LYS C CA 1
ATOM 1501 C C . LYS C 1 59 ? 6.603 -42.776 -2.143 1.00 81.85 224 LYS C C 1
ATOM 1502 O O . LYS C 1 59 ? 7.720 -42.908 -1.636 1.00 84.01 224 LYS C O 1
ATOM 1508 N N . GLU C 1 60 ? 5.965 -43.773 -2.745 1.00 79.29 225 GLU C N 1
ATOM 1509 C CA . GLU C 1 60 ? 6.553 -45.105 -2.818 1.00 80.51 225 GLU C CA 1
ATOM 1510 C C . GLU C 1 60 ? 7.652 -45.226 -3.870 1.00 82.60 225 GLU C C 1
ATOM 1511 O O . GLU C 1 60 ? 8.658 -45.888 -3.635 1.00 82.37 225 GLU C O 1
ATOM 1517 N N . HIS C 1 61 ? 7.471 -44.608 -5.035 1.00 82.59 226 HIS C N 1
ATOM 1518 C CA . HIS C 1 61 ? 8.399 -44.905 -6.129 1.00 82.68 226 HIS C CA 1
ATOM 1519 C C . HIS C 1 61 ? 9.263 -43.740 -6.641 1.00 88.72 226 HIS C C 1
ATOM 1520 O O . HIS C 1 61 ? 9.795 -43.800 -7.749 1.00 89.62 226 HIS C O 1
ATOM 1527 N N . SER C 1 62 ? 9.421 -42.700 -5.827 1.00 93.42 227 SER C N 1
ATOM 1528 C CA . SER C 1 62 ? 10.250 -41.558 -6.203 1.00 92.95 227 SER C CA 1
ATOM 1529 C C . SER C 1 62 ? 10.922 -40.947 -4.977 1.00 99.51 227 SER C C 1
ATOM 1530 O O . SER C 1 62 ? 10.686 -41.377 -3.849 1.00 96.24 227 SER C O 1
ATOM 1533 N N . GLU C 1 63 ? 11.759 -39.941 -5.215 1.00 108.96 228 GLU C N 1
ATOM 1534 C CA . GLU C 1 63 ? 12.447 -39.228 -4.145 1.00 115.78 228 GLU C CA 1
ATOM 1535 C C . GLU C 1 63 ? 11.702 -37.942 -3.788 1.00 114.51 228 GLU C C 1
ATOM 1536 O O . GLU C 1 63 ? 11.707 -36.974 -4.553 1.00 112.00 228 GLU C O 1
ATOM 1542 N N . GLU D 1 4 ? 15.066 -36.637 -16.093 1.00 109.12 169 GLU D N 1
ATOM 1543 C CA . GLU D 1 4 ? 15.580 -36.948 -14.763 1.00 114.42 169 GLU D CA 1
ATOM 1544 C C . GLU D 1 4 ? 14.599 -36.573 -13.653 1.00 113.73 169 GLU D C 1
ATOM 1545 O O . GLU D 1 4 ? 13.397 -36.441 -13.882 1.00 112.11 169 GLU D O 1
ATOM 1551 N N . GLU D 1 5 ? 15.135 -36.406 -12.448 1.00 117.97 170 GLU D N 1
ATOM 1552 C CA . GLU D 1 5 ? 14.349 -36.055 -11.271 1.00 117.58 170 GLU D CA 1
ATOM 1553 C C . GLU D 1 5 ? 13.779 -34.645 -11.380 1.00 120.88 170 GLU D C 1
ATOM 1554 O O . GLU D 1 5 ? 12.725 -34.345 -10.819 1.00 122.08 170 GLU D O 1
ATOM 1560 N N . CYS D 1 6 ? 14.486 -33.785 -12.105 1.00 123.24 171 CYS D N 1
ATOM 1561 C CA . CYS D 1 6 ? 14.092 -32.389 -12.274 1.00 121.56 171 CYS D CA 1
ATOM 1562 C C . CYS D 1 6 ? 12.737 -32.281 -12.976 1.00 111.97 171 CYS D C 1
ATOM 1563 O O . CYS D 1 6 ? 11.780 -31.679 -12.451 1.00 111.53 171 CYS D O 1
ATOM 1566 N N . VAL D 1 7 ? 12.669 -32.880 -14.162 1.00 106.37 172 VAL D N 1
ATOM 1567 C CA . VAL D 1 7 ? 11.460 -32.881 -14.978 1.00 102.07 172 VAL D CA 1
ATOM 1568 C C . VAL D 1 7 ? 10.285 -33.490 -14.221 1.00 94.97 172 VAL D C 1
ATOM 1569 O O . VAL D 1 7 ? 9.169 -32.976 -14.277 1.00 91.91 172 VAL D O 1
ATOM 1573 N N . LEU D 1 8 ? 10.552 -34.581 -13.508 1.00 94.87 173 LEU D N 1
ATOM 1574 C CA . LEU D 1 8 ? 9.546 -35.220 -12.673 1.00 89.20 173 LEU D CA 1
ATOM 1575 C C . LEU D 1 8 ? 9.039 -34.260 -11.605 1.00 89.86 173 LEU D C 1
ATOM 1576 O O . LEU D 1 8 ? 7.841 -34.193 -11.349 1.00 86.59 173 LEU D O 1
ATOM 1581 N N . GLU D 1 9 ? 9.955 -33.518 -10.989 1.00 91.75 174 GLU D N 1
ATOM 1582 C CA . GLU D 1 9 ? 9.595 -32.550 -9.957 1.00 91.55 174 GLU D CA 1
ATOM 1583 C C . GLU D 1 9 ? 8.669 -31.469 -10.510 1.00 84.31 174 GLU D C 1
ATOM 1584 O O . GLU D 1 9 ? 7.614 -31.184 -9.926 1.00 80.81 174 GLU D O 1
ATOM 1590 N N . ALA D 1 10 ? 9.057 -30.881 -11.641 1.00 84.61 175 ALA D N 1
ATOM 1591 C CA . ALA D 1 10 ? 8.227 -29.853 -12.280 1.00 82.46 175 ALA D CA 1
ATOM 1592 C C . ALA D 1 10 ? 6.839 -30.383 -12.665 1.00 78.72 175 ALA D C 1
ATOM 1593 O O . ALA D 1 10 ? 5.799 -29.740 -12.401 1.00 78.40 175 ALA D O 1
ATOM 1595 N N . GLU D 1 11 ? 6.837 -31.559 -13.291 1.00 75.17 176 GLU D N 1
ATOM 1596 C CA . GLU D 1 11 ? 5.609 -32.220 -13.715 1.00 74.83 176 GLU D CA 1
ATOM 1597 C C . GLU D 1 11 ? 4.678 -32.442 -12.533 1.00 72.78 176 GLU D C 1
ATOM 1598 O O . GLU D 1 11 ? 3.480 -32.174 -12.616 1.00 75.02 176 GLU D O 1
ATOM 1604 N N . ASN D 1 12 ? 5.245 -32.928 -11.434 1.00 72.59 177 ASN D N 1
ATOM 1605 C CA . ASN D 1 12 ? 4.494 -33.128 -10.205 1.00 73.97 177 ASN D CA 1
ATOM 1606 C C . ASN D 1 12 ? 3.910 -31.826 -9.672 1.00 71.55 177 ASN D C 1
ATOM 1607 O O . ASN D 1 12 ? 2.747 -31.787 -9.268 1.00 65.70 177 ASN D O 1
ATOM 1612 N N . LYS D 1 13 ? 4.718 -30.766 -9.665 1.00 72.38 178 LYS D N 1
ATOM 1613 C CA . LYS D 1 13 ? 4.239 -29.468 -9.194 1.00 76.14 178 LYS D CA 1
ATOM 1614 C C . LYS D 1 13 ? 3.003 -29.031 -9.988 1.00 70.12 178 LYS D C 1
ATOM 1615 O O . LYS D 1 13 ? 1.962 -28.660 -9.416 1.00 68.63 178 LYS D O 1
ATOM 1621 N N . LYS D 1 14 ? 3.125 -29.107 -11.312 1.00 71.94 179 LYS D N 1
ATOM 1622 C CA . LYS D 1 14 ? 2.021 -28.783 -12.211 1.00 66.42 179 LYS D CA 1
ATOM 1623 C C . LYS D 1 14 ? 0.767 -29.628 -11.938 1.00 62.25 179 LYS D C 1
ATOM 1624 O O . LYS D 1 14 ? -0.355 -29.112 -11.822 1.00 64.84 179 LYS D O 1
ATOM 1630 N N . LEU D 1 15 ? 0.972 -30.936 -11.833 1.00 59.90 180 LEU D N 1
ATOM 1631 C CA . LEU D 1 15 ? -0.112 -31.886 -11.612 1.00 53.57 180 LEU D CA 1
ATOM 1632 C C . LEU D 1 15 ? -0.867 -31.573 -10.313 1.00 55.95 180 LEU D C 1
ATOM 1633 O O . LEU D 1 15 ? -2.098 -31.525 -10.285 1.00 55.79 180 LEU D O 1
ATOM 1638 N N . VAL D 1 16 ? -0.113 -31.343 -9.243 1.00 62.90 181 VAL D N 1
ATOM 1639 C CA . VAL D 1 16 ? -0.683 -30.973 -7.954 1.00 58.74 181 VAL D CA 1
ATOM 1640 C C . VAL D 1 16 ? -1.480 -29.674 -8.045 1.00 58.16 181 VAL D C 1
ATOM 1641 O O . VAL D 1 16 ? -2.617 -29.590 -7.547 1.00 60.31 181 VAL D O 1
ATOM 1645 N N . GLU D 1 17 ? -0.911 -28.651 -8.684 1.00 59.71 182 GLU D N 1
ATOM 1646 C CA . GLU D 1 17 ? -1.691 -27.417 -8.784 1.00 60.84 182 GLU D CA 1
ATOM 1647 C C . GLU D 1 17 ? -2.989 -27.596 -9.606 1.00 54.46 182 GLU D C 1
ATOM 1648 O O . GLU D 1 17 ? -4.027 -26.977 -9.307 1.00 52.78 182 GLU D O 1
ATOM 1654 N N . ASP D 1 18 ? -2.956 -28.481 -10.601 1.00 48.72 183 ASP D N 1
ATOM 1655 C CA . ASP D 1 18 ? -4.188 -28.793 -11.329 1.00 40.42 183 ASP D CA 1
ATOM 1656 C C . ASP D 1 18 ? -5.218 -29.587 -10.494 1.00 41.75 183 ASP D C 1
ATOM 1657 O O . ASP D 1 18 ? -6.430 -29.383 -10.624 1.00 45.50 183 ASP D O 1
ATOM 1662 N N . GLN D 1 19 ? -4.746 -30.501 -9.654 1.00 45.13 184 GLN D N 1
ATOM 1663 C CA . GLN D 1 19 ? -5.651 -31.178 -8.729 1.00 47.75 184 GLN D CA 1
ATOM 1664 C C . GLN D 1 19 ? -6.316 -30.140 -7.832 1.00 42.72 184 GLN D C 1
ATOM 1665 O O . GLN D 1 19 ? -7.516 -30.215 -7.566 1.00 50.46 184 GLN D O 1
ATOM 1671 N N . GLU D 1 20 ? -5.539 -29.157 -7.384 1.00 40.37 185 GLU D N 1
ATOM 1672 C CA . GLU D 1 20 ? -6.112 -28.089 -6.558 1.00 44.57 185 GLU D CA 1
ATOM 1673 C C . GLU D 1 20 ? -7.162 -27.258 -7.307 1.00 44.17 185 GLU D C 1
ATOM 1674 O O . GLU D 1 20 ? -8.218 -26.910 -6.742 1.00 48.29 185 GLU D O 1
ATOM 1680 N N . LYS D 1 21 ? -6.888 -26.952 -8.576 1.00 44.67 186 LYS D N 1
ATOM 1681 C CA . LYS D 1 21 ? -7.900 -26.278 -9.405 1.00 49.35 186 LYS D CA 1
ATOM 1682 C C . LYS D 1 21 ? -9.184 -27.104 -9.500 1.00 42.53 186 LYS D C 1
ATOM 1683 O O . LYS D 1 21 ? -10.298 -26.571 -9.384 1.00 43.32 186 LYS D O 1
ATOM 1689 N N . LEU D 1 22 ? -9.032 -28.408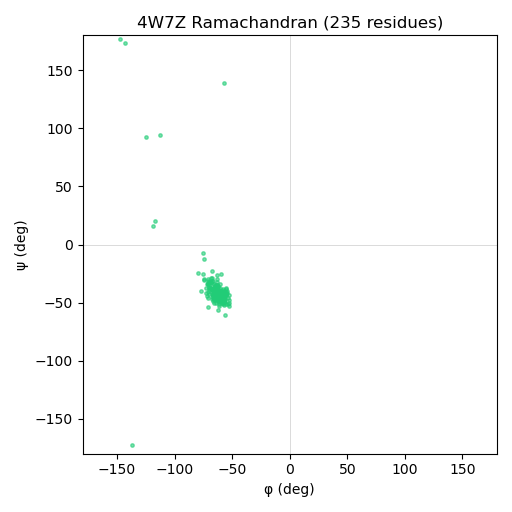 -9.714 1.00 36.61 187 LEU D N 1
ATOM 1690 C CA . LEU D 1 22 ? -10.205 -29.268 -9.806 1.00 36.11 187 LEU D CA 1
ATOM 1691 C C . LEU D 1 22 ? -10.988 -29.256 -8.486 1.00 40.41 187 LEU D C 1
ATOM 1692 O O . LEU D 1 22 ? -12.218 -29.251 -8.485 1.00 34.95 187 LEU D O 1
ATOM 1697 N N . LYS D 1 23 ? -10.262 -29.246 -7.369 1.00 34.93 188 LYS D N 1
ATOM 1698 C CA . LYS D 1 23 ? -10.886 -29.260 -6.043 1.00 38.47 188 LYS D CA 1
ATOM 1699 C C . LYS D 1 23 ? -11.724 -28.000 -5.812 1.00 35.43 188 LYS D C 1
ATOM 1700 O O . LYS D 1 23 ? -12.889 -28.058 -5.351 1.00 39.67 188 LYS D O 1
ATOM 1706 N N . THR D 1 24 ? -11.125 -26.863 -6.158 1.00 40.58 189 THR D N 1
ATOM 1707 C CA . THR D 1 24 ? -11.837 -25.586 -6.107 1.00 41.05 189 THR D CA 1
ATOM 1708 C C . THR D 1 24 ? -13.097 -25.612 -6.973 1.00 36.15 189 THR D C 1
ATOM 1709 O O . THR D 1 24 ? -14.196 -25.234 -6.523 1.00 37.90 189 THR D O 1
ATOM 1713 N N . GLU D 1 25 ? -12.943 -26.087 -8.207 1.00 35.35 190 GLU D N 1
ATOM 1714 C CA . GLU D 1 25 ? -14.072 -26.184 -9.139 1.00 35.73 190 GLU D CA 1
ATOM 1715 C C . GLU D 1 25 ? -15.223 -27.049 -8.592 1.00 38.96 190 GLU D C 1
ATOM 1716 O O . GLU D 1 25 ? -16.401 -26.715 -8.736 1.00 35.63 190 GLU D O 1
ATOM 1722 N N . LEU D 1 26 ? -14.862 -28.160 -7.961 1.00 33.17 191 LEU D N 1
ATOM 1723 C CA . LEU D 1 26 ? -15.835 -29.032 -7.318 1.00 42.06 191 LEU D CA 1
ATOM 1724 C C . LEU D 1 26 ? -16.594 -28.270 -6.218 1.00 38.89 191 LEU D C 1
ATOM 1725 O O . LEU D 1 26 ? -17.837 -28.330 -6.135 1.00 31.16 191 LEU D O 1
ATOM 1730 N N . ARG D 1 27 ? -15.845 -27.548 -5.384 1.00 33.26 192 ARG D N 1
ATOM 1731 C CA . ARG D 1 27 ? -16.490 -26.776 -4.311 1.00 35.31 192 ARG D CA 1
ATOM 1732 C C . ARG D 1 27 ? -17.472 -25.732 -4.862 1.00 38.85 192 ARG D C 1
ATOM 1733 O O . ARG D 1 27 ? -18.601 -25.596 -4.371 1.00 34.61 192 ARG D O 1
ATOM 1741 N N . LYS D 1 28 ? -17.043 -25.014 -5.896 1.00 37.72 193 LYS D N 1
ATOM 1742 C CA . LYS D 1 28 ? -17.895 -24.007 -6.544 1.00 33.91 193 LYS D CA 1
ATOM 1743 C C . LYS D 1 28 ? -19.160 -24.615 -7.118 1.00 28.74 193 LYS D C 1
ATOM 1744 O O . LYS D 1 28 ? -20.261 -24.030 -7.034 1.00 32.58 193 LYS D O 1
ATOM 1750 N N . THR D 1 29 ? -19.010 -25.795 -7.708 1.00 27.41 194 THR D N 1
ATOM 1751 C CA . THR D 1 29 ? -20.163 -26.447 -8.303 1.00 28.99 194 THR D CA 1
ATOM 1752 C C . THR D 1 29 ? -21.171 -26.825 -7.222 1.00 32.03 194 THR D C 1
ATOM 1753 O O . THR D 1 29 ? -22.385 -26.583 -7.360 1.00 36.03 194 THR D O 1
ATOM 1757 N N . SER D 1 30 ? -20.665 -27.434 -6.155 1.00 27.77 195 SER D N 1
ATOM 1758 C CA A SER D 1 30 ? -21.535 -27.802 -5.044 0.50 27.05 195 SER D CA 1
ATOM 1759 C CA B SER D 1 30 ? -21.511 -27.806 -5.032 0.50 27.29 195 SER D CA 1
ATOM 1760 C C . SER D 1 30 ? -22.250 -26.587 -4.466 1.00 26.87 195 SER D C 1
ATOM 1761 O O . SER D 1 30 ? -23.445 -26.644 -4.176 1.00 30.87 195 SER D O 1
ATOM 1766 N N . ASP D 1 31 ? -21.524 -25.488 -4.296 1.00 30.41 196 ASP D N 1
ATOM 1767 C CA . ASP D 1 31 ? -22.129 -24.278 -3.760 1.00 27.99 196 ASP D CA 1
ATOM 1768 C C . ASP D 1 31 ? -23.238 -23.753 -4.692 1.00 35.68 196 ASP D C 1
ATOM 1769 O O . ASP D 1 31 ? -24.279 -23.236 -4.239 1.00 30.90 196 ASP D O 1
ATOM 1774 N N . ALA D 1 32 ? -23.024 -23.900 -6.000 1.00 25.44 197 ALA D N 1
ATOM 1775 C CA . ALA D 1 32 ? -23.995 -23.351 -6.954 1.00 25.10 197 ALA D CA 1
ATOM 1776 C C . ALA D 1 32 ? -25.258 -24.177 -6.872 1.00 27.61 197 ALA D C 1
ATOM 1777 O O . ALA D 1 32 ? -26.383 -23.626 -6.845 1.00 29.84 197 ALA D O 1
ATOM 1779 N N . LEU D 1 33 ? -25.073 -25.503 -6.804 1.00 23.70 198 LEU D N 1
ATOM 1780 C CA . LEU D 1 33 ? -26.219 -26.400 -6.716 1.00 22.15 198 LEU D CA 1
ATOM 1781 C C . LEU D 1 33 ? -26.988 -26.192 -5.387 1.00 25.31 198 LEU D C 1
ATOM 1782 O O . LEU D 1 33 ? -28.214 -26.295 -5.349 1.00 27.82 198 LEU D O 1
ATOM 1787 N N . SER D 1 34 ? -26.256 -25.907 -4.311 1.00 24.18 199 SER D N 1
ATOM 1788 C CA . SER D 1 34 ? -26.876 -25.654 -3.012 1.00 30.50 199 SER D CA 1
ATOM 1789 C C . SER D 1 34 ? -27.730 -24.399 -3.113 1.00 31.46 199 SER D C 1
ATOM 1790 O O . SER D 1 34 ? -28.842 -24.343 -2.585 1.00 34.66 199 SER D O 1
ATOM 1793 N N . LYS D 1 35 ? -27.194 -23.391 -3.794 1.00 30.66 200 LYS D N 1
ATOM 1794 C CA . LYS D 1 35 ? -27.949 -22.157 -4.006 1.00 30.04 200 LYS D CA 1
ATOM 1795 C C . LYS D 1 35 ? -29.253 -22.458 -4.751 1.00 29.21 200 LYS D C 1
ATOM 1796 O O . LYS D 1 35 ? -30.337 -21.982 -4.347 1.00 30.64 200 LYS D O 1
ATOM 1802 N N . ALA D 1 36 ? -29.163 -23.248 -5.829 1.00 25.89 201 ALA D N 1
ATOM 1803 C CA . ALA D 1 36 ? -30.380 -23.640 -6.560 1.00 22.69 201 ALA D CA 1
ATOM 1804 C C . ALA D 1 36 ? -31.405 -24.381 -5.681 1.00 27.91 201 ALA D C 1
ATOM 1805 O O . ALA D 1 36 ? -32.615 -24.148 -5.802 1.00 30.50 201 ALA D O 1
ATOM 1807 N N . GLN D 1 37 ? -30.930 -25.289 -4.829 1.00 30.84 202 GLN D N 1
ATOM 1808 C CA . GLN D 1 37 ? -31.829 -26.016 -3.930 1.00 28.41 202 GLN D CA 1
ATOM 1809 C C . GLN D 1 37 ? -32.524 -25.091 -2.934 1.00 26.70 202 GLN D C 1
ATOM 1810 O O . GLN D 1 37 ? -33.723 -25.260 -2.647 1.00 34.20 202 GLN D O 1
ATOM 1816 N N . ASN D 1 38 ? -31.762 -24.140 -2.379 1.00 27.33 203 ASN D N 1
ATOM 1817 C CA . ASN D 1 38 ? -32.334 -23.140 -1.478 1.00 31.14 203 ASN D CA 1
ATOM 1818 C C . ASN D 1 38 ? -33.455 -22.377 -2.222 1.00 32.90 203 ASN D C 1
ATOM 1819 O O . ASN D 1 38 ? -34.577 -22.186 -1.704 1.00 35.27 203 ASN D O 1
ATOM 1824 N N . ASP D 1 39 ? -33.130 -21.945 -3.440 1.00 27.18 204 ASP D N 1
ATOM 1825 C CA . ASP D 1 39 ? -34.088 -21.239 -4.299 1.00 31.43 204 ASP D CA 1
ATOM 1826 C C . ASP D 1 39 ? -35.374 -22.048 -4.514 1.00 28.99 204 ASP D C 1
ATOM 1827 O O . ASP D 1 39 ? -36.470 -21.499 -4.458 1.00 34.26 204 ASP D O 1
ATOM 1832 N N . VAL D 1 40 ? -35.230 -23.349 -4.750 1.00 28.89 205 VAL D N 1
ATOM 1833 C CA . VAL D 1 40 ? -36.395 -24.230 -4.900 1.00 24.01 205 VAL D CA 1
ATOM 1834 C C . VAL D 1 40 ? -37.208 -24.333 -3.597 1.00 33.61 205 VAL D C 1
ATOM 1835 O O . VAL D 1 40 ? -38.444 -24.413 -3.639 1.00 34.40 205 VAL D O 1
ATOM 1839 N N . MET D 1 41 ? -36.535 -24.304 -2.439 1.00 26.70 206 MET D N 1
ATOM 1840 C CA . MET D 1 41 ? -37.300 -24.273 -1.177 1.00 30.74 206 MET D CA 1
ATOM 1841 C C . MET D 1 41 ? -38.172 -23.010 -1.148 1.00 30.24 206 MET D C 1
ATOM 1842 O O . MET D 1 41 ? -39.393 -23.062 -0.834 1.00 34.33 206 MET D O 1
ATOM 1847 N N . GLU D 1 42 ? -37.540 -21.883 -1.503 1.00 28.08 207 GLU D N 1
ATOM 1848 C CA . GLU D 1 42 ? -38.253 -20.609 -1.545 1.00 40.37 207 GLU D CA 1
ATOM 1849 C C . GLU D 1 42 ? -39.471 -20.727 -2.467 1.00 36.87 207 GLU D C 1
ATOM 1850 O O . GLU D 1 42 ? -40.562 -20.321 -2.105 1.00 35.83 207 GLU D O 1
ATOM 1856 N N . MET D 1 43 ? -39.275 -21.293 -3.652 1.00 28.58 208 MET D N 1
ATOM 1857 C CA . MET D 1 43 ? -40.369 -21.391 -4.620 1.00 27.96 208 MET D CA 1
ATOM 1858 C C . MET D 1 43 ? -41.486 -22.321 -4.161 1.00 31.89 208 MET D C 1
ATOM 1859 O O . MET D 1 43 ? -42.653 -22.094 -4.487 1.00 33.46 208 MET D O 1
ATOM 1864 N N . LYS D 1 44 ? -41.152 -23.356 -3.394 1.00 30.69 209 LYS D N 1
ATOM 1865 C CA . LYS D 1 44 ? -42.216 -24.211 -2.869 1.00 30.90 209 LYS D CA 1
ATOM 1866 C C . LYS D 1 44 ? -43.064 -23.386 -1.910 1.00 33.21 209 LYS D C 1
ATOM 1867 O O . LYS D 1 44 ? -44.315 -23.419 -1.965 1.00 38.84 209 LYS D O 1
ATOM 1873 N N . MET D 1 45 ? -42.396 -22.613 -1.052 1.00 29.76 210 MET D N 1
ATOM 1874 C CA . MET D 1 45 ? -43.179 -21.792 -0.121 1.00 35.86 210 MET D CA 1
ATOM 1875 C C . MET D 1 45 ? -43.985 -20.694 -0.837 1.00 30.61 210 MET D C 1
ATOM 1876 O O . MET D 1 45 ? -45.118 -20.406 -0.481 1.00 37.17 210 MET D O 1
ATOM 1881 N N . GLN D 1 46 ? -43.381 -20.088 -1.847 1.00 33.30 211 GLN D N 1
ATOM 1882 C CA . GLN D 1 46 ? -44.009 -19.007 -2.591 1.00 38.07 211 GLN D CA 1
ATOM 1883 C C . GLN D 1 46 ? -45.239 -19.509 -3.352 1.00 34.89 211 GLN D C 1
ATOM 1884 O O . GLN D 1 46 ? -46.275 -18.849 -3.383 1.00 35.44 211 GLN D O 1
ATOM 1890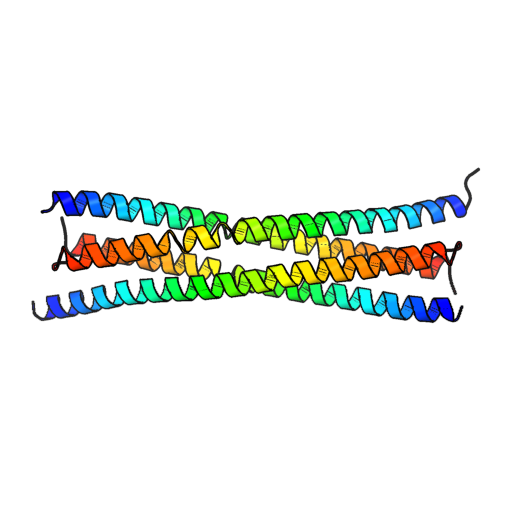 N N . SER D 1 47 ? -45.138 -20.696 -3.928 1.00 33.24 212 SER D N 1
ATOM 1891 C CA . SER D 1 47 ? -46.266 -21.238 -4.675 1.00 40.96 212 SER D CA 1
ATOM 1892 C C . SER D 1 47 ? -47.358 -21.725 -3.716 1.00 40.46 212 SER D C 1
ATOM 1893 O O . SER D 1 47 ? -48.558 -21.663 -4.040 1.00 45.76 212 SER D O 1
ATOM 1896 N N . GLU D 1 48 ? -46.955 -22.179 -2.526 1.00 41.83 213 GLU D N 1
ATOM 1897 C CA . GLU D 1 48 ? -47.960 -22.458 -1.489 1.00 43.38 213 GLU D CA 1
ATOM 1898 C C . GLU D 1 48 ? -48.695 -21.187 -1.047 1.00 36.74 213 GLU D C 1
ATOM 1899 O O . GLU D 1 48 ? -49.916 -21.183 -0.847 1.00 43.08 213 GLU D O 1
ATOM 1905 N N . ARG D 1 49 ? -47.955 -20.093 -0.919 1.00 37.68 214 ARG D N 1
ATOM 1906 C CA . ARG D 1 49 ? -48.568 -18.810 -0.592 1.00 38.72 214 ARG D CA 1
ATOM 1907 C C . ARG D 1 49 ? -49.541 -18.413 -1.690 1.00 41.49 214 ARG D C 1
ATOM 1908 O O . ARG D 1 49 ? -50.645 -17.961 -1.409 1.00 45.01 214 ARG D O 1
ATOM 1916 N N . LEU D 1 50 ? -49.127 -18.584 -2.945 1.00 37.84 215 LEU D N 1
ATOM 1917 C CA . LEU D 1 50 ? -49.989 -18.243 -4.069 1.00 39.62 215 LEU D CA 1
ATOM 1918 C C . LEU D 1 50 ? -51.288 -19.020 -4.016 1.00 40.90 215 LEU D C 1
ATOM 1919 O O . LEU D 1 50 ? -52.360 -18.434 -4.120 1.00 43.58 215 LEU D O 1
ATOM 1924 N N . SER D 1 51 ? -51.203 -20.338 -3.844 1.00 46.43 216 SER D N 1
ATOM 1925 C CA . SER D 1 51 ? -52.436 -21.129 -3.860 1.00 50.30 216 SER D CA 1
ATOM 1926 C C . SER D 1 51 ? -53.322 -20.858 -2.637 1.00 50.41 216 SER D C 1
ATOM 1927 O O . SER D 1 51 ? -54.550 -20.883 -2.738 1.00 59.75 216 SER D O 1
ATOM 1930 N N . LYS D 1 52 ? -52.712 -20.558 -1.495 1.00 48.85 217 LYS D N 1
ATOM 1931 C CA . LYS D 1 52 ? -53.511 -20.194 -0.316 1.00 53.49 217 LYS D CA 1
ATOM 1932 C C . LYS D 1 52 ? -54.227 -18.852 -0.512 1.00 54.18 217 LYS D C 1
ATOM 1933 O O . LYS D 1 52 ? -55.413 -18.723 -0.214 1.00 55.17 217 LYS D O 1
ATOM 1939 N N . GLU D 1 53 ? -53.498 -17.864 -1.024 1.00 56.34 218 GLU D N 1
ATOM 1940 C CA . GLU D 1 53 ? -54.077 -16.580 -1.419 1.00 58.79 218 GLU D CA 1
ATOM 1941 C C . GLU D 1 53 ? -55.262 -16.764 -2.357 1.00 61.17 218 GLU D C 1
ATOM 1942 O O . GLU D 1 53 ? -56.333 -16.202 -2.140 1.00 64.39 218 GLU D O 1
ATOM 1948 N N . TYR D 1 54 ? -55.060 -17.565 -3.401 1.00 65.63 219 TYR D N 1
ATOM 1949 C CA . TYR D 1 54 ? -56.127 -17.858 -4.352 1.00 60.63 219 TYR D CA 1
ATOM 1950 C C . TYR D 1 54 ? -57.349 -18.466 -3.661 1.00 62.24 219 TYR D C 1
ATOM 1951 O O . TYR D 1 54 ? -58.491 -18.036 -3.880 1.00 64.26 219 TYR D O 1
ATOM 1960 N N . ASP D 1 55 ? -57.097 -19.472 -2.827 1.00 70.74 220 ASP D N 1
ATOM 1961 C CA . ASP D 1 55 ? -58.173 -20.162 -2.119 1.00 69.86 220 ASP D CA 1
ATOM 1962 C C . ASP D 1 55 ? -58.974 -19.212 -1.252 1.00 68.27 220 ASP D C 1
ATOM 1963 O O . ASP D 1 55 ? -60.199 -19.218 -1.289 1.00 67.41 220 ASP D O 1
ATOM 1968 N N . GLN D 1 56 ? -58.270 -18.392 -0.481 1.00 71.95 221 GLN D N 1
ATOM 1969 C CA . GLN D 1 56 ? -58.898 -17.408 0.386 1.00 76.36 221 GLN D CA 1
ATOM 1970 C C . GLN D 1 56 ? -59.750 -16.454 -0.439 1.00 78.68 221 GLN D C 1
ATOM 1971 O O . GLN D 1 56 ? -60.885 -16.137 -0.075 1.00 79.78 221 GLN D O 1
ATOM 1977 N N . LEU D 1 57 ? -59.186 -16.003 -1.554 1.00 73.01 222 LEU D N 1
ATOM 1978 C CA . LEU D 1 57 ? -59.892 -15.135 -2.482 1.00 75.44 222 LEU D CA 1
ATOM 1979 C C . LEU D 1 57 ? -61.230 -15.764 -2.864 1.00 80.84 222 LEU D C 1
ATOM 1980 O O . LEU D 1 57 ? -62.290 -15.119 -2.806 1.00 86.67 222 LEU D O 1
ATOM 1985 N N . LEU D 1 58 ? -61.178 -17.044 -3.218 1.00 81.55 223 LEU D N 1
ATOM 1986 C CA . LEU D 1 58 ? -62.385 -17.769 -3.611 1.00 84.33 223 LEU D CA 1
ATOM 1987 C C . LEU D 1 58 ? -63.413 -17.956 -2.489 1.00 84.11 223 LEU D C 1
ATOM 1988 O O . LEU D 1 58 ? -64.603 -17.738 -2.694 1.00 90.88 223 LEU D O 1
ATOM 1993 N N . LYS D 1 59 ? -62.946 -18.377 -1.317 1.00 83.07 224 LYS D N 1
ATOM 1994 C CA . LYS D 1 59 ? -63.810 -18.655 -0.175 1.00 87.09 224 LYS D CA 1
ATOM 1995 C C . LYS D 1 59 ? -64.513 -17.375 0.258 1.00 95.03 224 LYS D C 1
ATOM 1996 O O . LYS D 1 59 ? -65.705 -17.381 0.587 1.00 99.23 224 LYS D O 1
ATOM 2002 N N . GLU D 1 60 ? -63.770 -16.274 0.232 1.00 92.28 225 GLU D N 1
ATOM 2003 C CA . GLU D 1 60 ? -64.307 -14.984 0.636 1.00 94.11 225 GLU D CA 1
ATOM 2004 C C . GLU D 1 60 ? -65.274 -14.413 -0.390 1.00 100.08 225 GLU D C 1
ATOM 2005 O O . GLU D 1 60 ? -66.316 -13.861 -0.029 1.00 103.50 225 GLU D O 1
ATOM 2011 N N . HIS D 1 61 ? -64.939 -14.538 -1.670 1.00 98.53 226 HIS D N 1
ATOM 2012 C CA . HIS D 1 61 ? -65.659 -13.756 -2.667 1.00 101.11 226 HIS D CA 1
ATOM 2013 C C . HIS D 1 61 ? -66.416 -14.552 -3.730 1.00 108.59 226 HIS D C 1
ATOM 2014 O O . HIS D 1 61 ? -66.806 -14.001 -4.762 1.00 113.48 226 HIS D O 1
ATOM 2021 N N . SER D 1 62 ? -66.635 -15.838 -3.476 1.00 108.58 227 SER D N 1
ATOM 2022 C CA . SER D 1 62 ? -67.426 -16.659 -4.389 1.00 111.22 227 SER D CA 1
ATOM 2023 C C . SER D 1 62 ? -68.287 -17.658 -3.628 1.00 119.40 227 SER D C 1
ATOM 2024 O O . SER D 1 62 ? -68.177 -17.785 -2.408 1.00 120.74 227 SER D O 1
ATOM 2027 N N . GLU D 1 63 ? -69.145 -18.365 -4.358 1.00 127.13 228 GLU D N 1
ATOM 2028 C CA . GLU D 1 63 ? -70.001 -19.386 -3.763 1.00 134.77 228 GLU D CA 1
ATOM 2029 C C . GLU D 1 63 ? -69.348 -20.761 -3.860 1.00 133.25 228 GLU D C 1
ATOM 2030 O O . GLU D 1 63 ? -68.998 -21.218 -4.949 1.00 132.90 228 GLU D O 1
#

Organism: Homo sapiens (NCBI:txid9606)

Secondary structure (DSSP, 8-state):
-HHHHHHHHHHHHHHHHHHHHHHHHHHHHHHHHHHHHHHHHHHHHHHHHHHHHHHHHHHH-TT-/---HHHHHHHHHHHHHHHHHHHHHHHHHHHHHHHHHHHHHHHHHHHHHHHHHHHHHHHHH-TT-/-HHHHHHHHHHHHHHHHHHHHHHHHHHHHHHHHHHHHHHHHHHHHHHHHHHHHHHHH--/-HHHHHHHHHHHHHHHHHHHHHHHHHHHHHHHHHHHHHHHHHHHHHHHHHHHHHHHHH--

Sequence (247 aa):
SMDEECVLEAENKKLVEDQEKLKTELRKTSDALSKAQNDVMEMKMQSERLSKEYDQLLKEHSELSMDEECVLEAENKKLVEDQEKLKTELRKTSDALSKAQNNDVMEMKMMQSERLSKEYDQLLKEHSELECVLEAENKKLVEDQEKLKTELRKTSDALSKAQNNDVMEMKMQSERLSKEYDQLLKEHSEEECVLEAENKKLVEDQEKLKTELRKTSSDALSKAQNDVMEMKMQSERLSKEYDQLLKEHSE